Protein AF-A0A2Z6MK79-F1 (afdb_monomer_lite)

Foldseek 3Di:
DDQADPVRHGPDPVVVVLVVQLVVLLVVCVVVDPPPPDDPVVSSVVSSCVSCCVVPVDDDPPPPPDDQDPDPVSVVVVVVVVVVVVVVVVVVVVVVVVVVVVVVVVVVVVVVVVVVVVVVVVVVVVVVVVVVVVVVVVVVVVVVVVVVPDDDDDDDDDDDDDDDDDDDDDDDDDDDDDDDDDDDDDDDDDDDD

Organism: Trifolium subterraneum (NCBI:txid3900)

Radius of gyration: 46.0 Å; chains: 1; bounding box: 83×64×119 Å

Secondary structure (DSSP, 8-state):
--SB-TTS-BSSHHHHHHHHHHHHHHHHHHHH---TT--HHHHHHHHHHHHHHHHH------SS-----SSHHHHHHHHHHHHHHHHHHHHHHHHHHHHHHHHHHHHHHHHHHHHHHHHHHHHHHHHHHHHHHHHHHHHHHHHHHHHTT--------------------------------------------

Structure (mmCIF, N/CA/C/O backbone):
data_AF-A0A2Z6MK79-F1
#
_entry.id   AF-A0A2Z6MK79-F1
#
loop_
_atom_site.group_PDB
_atom_site.id
_atom_site.type_symbol
_atom_site.label_atom_id
_atom_site.label_alt_id
_atom_site.label_comp_id
_atom_site.label_asym_id
_atom_site.label_entity_id
_atom_site.label_seq_id
_atom_site.pdbx_PDB_ins_code
_atom_site.Cartn_x
_atom_site.Cartn_y
_atom_site.Cartn_z
_atom_site.occupancy
_atom_site.B_iso_or_equiv
_atom_site.auth_seq_id
_atom_site.auth_comp_id
_atom_site.auth_asym_id
_atom_site.auth_atom_id
_atom_site.pdbx_PDB_model_num
ATOM 1 N N . MET A 1 1 ? -2.866 -19.398 30.855 1.00 44.12 1 MET A N 1
ATOM 2 C CA . MET A 1 1 ? -3.076 -19.827 32.251 1.00 44.12 1 MET A CA 1
ATOM 3 C C . MET A 1 1 ? -3.945 -21.074 32.208 1.00 44.12 1 MET A C 1
ATOM 5 O O . MET A 1 1 ? -5.160 -20.972 32.135 1.00 44.12 1 MET A O 1
ATOM 9 N N . THR A 1 2 ? -3.313 -22.237 32.071 1.00 52.25 2 THR A N 1
ATOM 10 C CA . THR A 1 2 ? -3.979 -23.545 32.104 1.00 52.25 2 THR A CA 1
ATOM 11 C C . THR A 1 2 ? -4.133 -23.946 33.566 1.00 52.25 2 THR A C 1
ATOM 13 O O . THR A 1 2 ? -3.195 -23.825 34.347 1.00 52.25 2 THR A O 1
ATOM 16 N N . HIS A 1 3 ? -5.348 -24.308 33.955 1.00 69.25 3 HIS A N 1
ATOM 17 C CA . HIS A 1 3 ? -5.738 -24.504 35.349 1.00 69.25 3 HIS A CA 1
ATOM 18 C C . HIS A 1 3 ? -5.425 -25.919 35.871 1.00 69.25 3 HIS A C 1
ATOM 20 O O . HIS A 1 3 ? -5.414 -26.135 37.081 1.00 69.25 3 HIS A O 1
ATOM 26 N N . THR A 1 4 ? -5.082 -26.843 34.970 1.00 79.12 4 THR A N 1
ATOM 27 C CA . THR A 1 4 ? -4.675 -28.223 35.257 1.00 79.12 4 THR A CA 1
ATOM 28 C C . THR A 1 4 ? -3.337 -28.572 34.589 1.00 79.12 4 THR A C 1
ATOM 30 O O . THR A 1 4 ? -2.967 -27.978 33.570 1.00 79.12 4 THR A O 1
ATOM 33 N N . ASN A 1 5 ? -2.574 -29.490 35.193 1.00 79.88 5 ASN A N 1
ATOM 34 C CA . ASN A 1 5 ? -1.342 -30.045 34.619 1.00 79.88 5 ASN A CA 1
ATOM 35 C C . ASN A 1 5 ? -1.655 -31.128 33.566 1.00 79.88 5 ASN A C 1
ATOM 37 O O . ASN A 1 5 ? -2.810 -31.460 33.308 1.00 79.88 5 ASN A O 1
ATOM 41 N N . SER A 1 6 ? -0.612 -31.713 32.970 1.00 84.56 6 SER A N 1
ATOM 42 C CA . SER A 1 6 ? -0.726 -32.829 32.018 1.00 84.56 6 SER A CA 1
ATOM 43 C C . SER A 1 6 ? -1.408 -34.079 32.589 1.00 84.56 6 SER A C 1
ATOM 45 O O . SER A 1 6 ? -1.827 -34.936 31.818 1.00 84.56 6 SER A O 1
ATOM 47 N N . ASN A 1 7 ? -1.527 -34.178 33.915 1.00 82.56 7 ASN A N 1
ATOM 48 C CA . ASN A 1 7 ? -2.175 -35.283 34.619 1.00 82.56 7 ASN A CA 1
ATOM 49 C C . ASN A 1 7 ? -3.643 -34.966 34.966 1.00 82.56 7 ASN A C 1
ATOM 51 O O . ASN A 1 7 ? -4.311 -35.784 35.587 1.00 82.56 7 ASN A O 1
ATOM 55 N N . GLY A 1 8 ? -4.152 -33.786 34.585 1.00 79.06 8 GLY A N 1
ATOM 56 C CA . GLY A 1 8 ? -5.515 -33.342 34.890 1.00 79.06 8 GLY A CA 1
ATOM 57 C C . GLY A 1 8 ? -5.699 -32.767 36.298 1.00 79.06 8 GLY A C 1
ATOM 58 O O . GLY A 1 8 ? -6.812 -32.399 36.661 1.00 79.06 8 GLY A O 1
ATOM 59 N N . GLU A 1 9 ? -4.632 -32.636 37.087 1.00 79.69 9 GLU A N 1
ATOM 60 C CA . GLU A 1 9 ? -4.700 -32.114 38.452 1.00 79.69 9 GLU A CA 1
ATOM 61 C C . GLU A 1 9 ? -4.573 -30.593 38.473 1.00 79.69 9 GLU A C 1
ATOM 63 O O . GLU A 1 9 ? -3.791 -30.001 37.723 1.00 79.69 9 GLU A O 1
ATOM 68 N N . TRP A 1 10 ? -5.297 -29.950 39.385 1.00 80.94 10 TRP A N 1
ATOM 69 C CA . TRP A 1 10 ? -5.208 -28.509 39.585 1.00 80.94 10 TRP A CA 1
ATOM 70 C C . TRP A 1 10 ? -3.837 -28.127 40.139 1.00 80.94 10 TRP A C 1
ATOM 72 O O . TRP A 1 10 ? -3.404 -28.634 41.169 1.00 80.94 10 TRP A O 1
ATOM 82 N N . VAL A 1 11 ? -3.143 -27.220 39.451 1.00 77.75 11 VAL A N 1
ATOM 83 C CA . VAL A 1 11 ? -1.733 -26.907 39.751 1.00 77.75 11 VAL A CA 1
ATOM 84 C C . VAL A 1 11 ? -1.581 -26.042 41.007 1.00 77.75 11 VAL A C 1
ATOM 86 O O . VAL A 1 11 ? -0.574 -26.133 41.701 1.00 77.75 11 VAL A O 1
ATOM 89 N N . ASN A 1 12 ? -2.578 -25.209 41.312 1.00 85.25 12 ASN A N 1
ATOM 90 C CA . ASN A 1 12 ? -2.536 -24.244 42.409 1.00 85.25 12 ASN A CA 1
ATOM 91 C C . ASN A 1 12 ? -3.408 -24.694 43.588 1.00 85.25 12 ASN A C 1
ATOM 93 O O . ASN A 1 12 ? -4.577 -25.031 43.395 1.00 85.25 12 ASN A O 1
ATOM 97 N N . ASP A 1 13 ? -2.878 -24.611 44.809 1.00 84.94 13 ASP A N 1
ATOM 98 C CA . ASP A 1 13 ? -3.587 -25.013 46.028 1.00 84.94 13 ASP A CA 1
ATOM 99 C C . ASP A 1 13 ? -4.846 -24.177 46.274 1.00 84.94 13 ASP A C 1
ATOM 101 O O . ASP A 1 13 ? -5.873 -24.719 46.672 1.00 84.94 13 ASP A O 1
ATOM 105 N N . ALA A 1 14 ? -4.829 -22.885 45.926 1.00 82.12 14 ALA A N 1
ATOM 106 C CA . ALA A 1 14 ? -6.029 -22.053 46.020 1.00 82.12 14 ALA A CA 1
ATOM 107 C C . ALA A 1 14 ? -7.146 -22.533 45.075 1.00 82.12 14 ALA A C 1
ATOM 109 O O . ALA A 1 14 ? -8.327 -22.425 45.395 1.00 82.12 14 ALA A O 1
ATOM 110 N N . SER A 1 15 ? -6.788 -23.078 43.909 1.00 80.81 15 SER A N 1
ATOM 111 C CA . SER A 1 15 ? -7.762 -23.631 42.964 1.00 80.81 15 SER A CA 1
ATOM 112 C C . SER A 1 15 ? -8.284 -24.994 43.416 1.00 80.81 15 SER A C 1
ATOM 114 O O . SER A 1 15 ? -9.479 -25.242 43.282 1.00 80.81 15 SER A O 1
ATOM 116 N N . LYS A 1 16 ? -7.425 -25.835 44.011 1.00 84.94 16 LYS A N 1
ATOM 117 C CA . LYS A 1 16 ? -7.848 -27.088 44.661 1.00 84.94 16 LYS A CA 1
ATOM 118 C C . LYS A 1 16 ? -8.846 -26.815 45.785 1.00 84.94 16 LYS A C 1
ATOM 120 O O . LYS A 1 16 ? -9.890 -27.446 45.830 1.00 84.94 16 LYS A O 1
ATOM 125 N N . GLU A 1 17 ? -8.566 -25.828 46.635 1.00 86.12 17 GLU A N 1
ATOM 126 C CA . GLU A 1 17 ? -9.449 -25.440 47.742 1.00 86.12 17 GLU A CA 1
ATOM 127 C C . GLU A 1 17 ? -10.838 -25.000 47.247 1.00 86.12 17 GLU A C 1
ATOM 129 O O . GLU A 1 17 ? -11.855 -25.375 47.826 1.00 86.12 17 GLU A O 1
ATOM 134 N N . VAL A 1 18 ? -10.897 -24.213 46.164 1.00 83.81 18 VAL A N 1
ATOM 135 C CA . VAL A 1 18 ? -12.174 -23.810 45.554 1.00 83.81 18 VAL A CA 1
ATOM 136 C C . VAL A 1 18 ? -12.914 -25.020 44.991 1.00 83.81 18 VAL A C 1
ATOM 138 O O . VAL A 1 18 ? -14.113 -25.129 45.219 1.00 83.81 18 VAL A O 1
ATOM 141 N N . LEU A 1 19 ? -12.222 -25.933 44.303 1.00 84.81 19 LEU A N 1
ATOM 142 C CA . LEU A 1 19 ? -12.837 -27.154 43.778 1.00 84.81 19 LEU A CA 1
ATOM 143 C C . LEU A 1 19 ? -13.454 -27.996 44.900 1.00 84.81 19 LEU A C 1
ATOM 145 O O . LEU A 1 19 ? -14.632 -28.328 44.818 1.00 84.81 19 LEU A O 1
ATOM 149 N N . THR A 1 20 ? -12.695 -28.275 45.964 1.00 87.12 20 THR A N 1
ATOM 150 C CA . THR A 1 20 ? -13.175 -29.062 47.109 1.00 87.12 20 THR A CA 1
ATOM 151 C C . THR A 1 20 ? -14.410 -28.427 47.740 1.00 87.12 20 THR A C 1
ATOM 153 O O . THR A 1 20 ? -15.402 -29.109 47.966 1.00 87.12 20 THR A O 1
ATOM 156 N N . LYS A 1 21 ? -14.406 -27.105 47.941 1.00 86.88 21 LYS A N 1
ATOM 157 C CA . LYS A 1 21 ? -15.568 -26.388 48.486 1.00 86.88 21 LYS A CA 1
ATOM 158 C C . LYS A 1 21 ? -16.789 -26.437 47.566 1.00 86.88 21 LYS A C 1
ATOM 160 O O . LYS A 1 21 ? -17.911 -26.501 48.056 1.00 86.88 21 LYS A O 1
ATOM 165 N N . VAL A 1 22 ? -16.595 -26.405 46.246 1.00 84.56 22 VAL A N 1
ATOM 166 C CA . VAL A 1 22 ? -17.694 -26.545 45.273 1.00 84.56 22 VAL A CA 1
ATOM 167 C C . VAL A 1 22 ? -18.262 -27.964 45.291 1.00 84.56 22 VAL A C 1
ATOM 169 O O . VAL A 1 22 ? -19.477 -28.126 45.256 1.00 84.56 22 VAL A O 1
ATOM 172 N N . GLU A 1 23 ? -17.416 -28.988 45.400 1.00 85.50 23 GLU A N 1
ATOM 173 C CA . GLU A 1 23 ? -17.858 -30.381 45.546 1.00 85.50 23 GLU A CA 1
ATOM 174 C C . GLU A 1 23 ? -18.611 -30.613 46.867 1.00 85.50 23 GLU A C 1
ATOM 176 O O . GLU A 1 23 ? -19.650 -31.274 46.874 1.00 85.50 23 GLU A O 1
ATOM 181 N N . GLU A 1 24 ? -18.141 -30.024 47.970 1.00 86.25 24 GLU A N 1
ATOM 182 C CA . GLU A 1 24 ? -18.830 -30.044 49.266 1.00 86.25 24 GLU A CA 1
ATOM 183 C C . GLU A 1 24 ? -20.194 -29.346 49.199 1.00 86.25 24 GLU A C 1
ATOM 185 O O . GLU A 1 24 ? -21.189 -29.908 49.659 1.00 86.25 24 GLU A O 1
ATOM 190 N N . ALA A 1 25 ? -20.264 -28.155 48.594 1.00 83.81 25 ALA A N 1
ATOM 191 C CA . ALA A 1 25 ? -21.517 -27.425 48.399 1.00 83.81 25 ALA A CA 1
ATOM 192 C C . ALA A 1 25 ? -22.512 -28.240 47.557 1.00 83.81 25 ALA A C 1
ATOM 194 O O . ALA A 1 25 ? -23.674 -2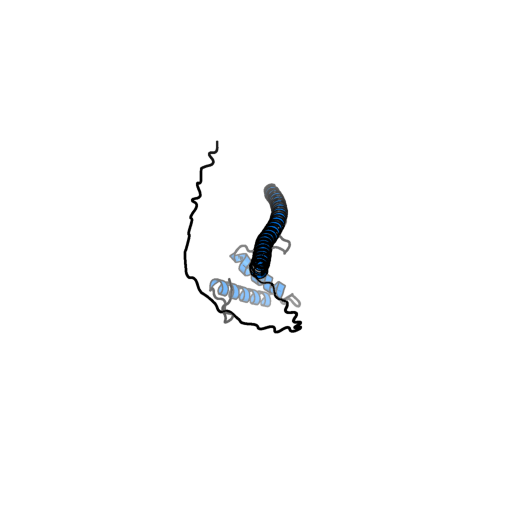8.370 47.938 1.00 83.81 25 ALA A O 1
ATOM 195 N N . ARG A 1 26 ? -22.031 -28.886 46.487 1.00 82.12 26 ARG A N 1
ATOM 196 C CA . ARG A 1 26 ? -22.832 -29.771 45.633 1.00 82.12 26 ARG A CA 1
ATOM 197 C C . ARG A 1 26 ? -23.426 -30.948 46.402 1.00 82.12 26 ARG A C 1
ATOM 199 O O . ARG A 1 26 ? -24.586 -31.301 46.203 1.00 82.12 26 ARG A O 1
ATOM 206 N N . LEU A 1 27 ? -22.639 -31.573 47.278 1.00 82.88 27 LEU A N 1
ATOM 207 C CA . LEU A 1 27 ? -23.105 -32.678 48.121 1.00 82.88 27 LEU A CA 1
ATOM 208 C C . LEU A 1 27 ? -24.136 -32.212 49.157 1.00 82.88 27 LEU A C 1
ATOM 210 O O . LEU A 1 27 ? -25.105 -32.924 49.410 1.00 82.88 27 LEU A O 1
ATOM 214 N N . GLN A 1 28 ? -23.956 -31.020 49.732 1.00 79.31 28 GLN A N 1
ATOM 215 C CA . GLN A 1 28 ? -24.915 -30.432 50.670 1.00 79.31 28 GLN A CA 1
ATOM 216 C C . GLN A 1 28 ? -26.243 -30.090 49.984 1.00 79.31 28 GLN A C 1
ATOM 218 O O . GLN A 1 28 ? -27.300 -30.432 50.510 1.00 79.31 28 GLN A O 1
ATOM 223 N N . LEU A 1 29 ? -26.205 -29.488 48.793 1.00 73.56 29 LEU A N 1
ATOM 224 C CA . LEU A 1 29 ? -27.403 -29.194 48.003 1.00 73.56 29 LEU A CA 1
ATOM 225 C C . LEU A 1 29 ? -28.140 -30.471 47.584 1.00 73.56 29 LEU A C 1
ATOM 227 O O . LEU A 1 29 ? -29.352 -30.558 47.765 1.00 73.56 29 LEU A O 1
ATOM 231 N N . ALA A 1 30 ? -27.414 -31.506 47.154 1.00 70.06 30 ALA A N 1
ATOM 232 C CA . ALA A 1 30 ? -28.002 -32.811 46.842 1.00 70.06 30 ALA A CA 1
ATOM 233 C C . ALA A 1 30 ? -28.648 -33.509 48.059 1.00 70.06 30 ALA A C 1
ATOM 235 O O . ALA A 1 30 ? -29.547 -34.331 47.888 1.00 70.06 30 ALA A O 1
ATOM 236 N N . ALA A 1 31 ? -28.198 -33.207 49.282 1.00 68.00 31 ALA A N 1
ATOM 237 C CA . ALA A 1 31 ? -28.756 -33.766 50.515 1.00 68.00 31 ALA A CA 1
ATOM 238 C C . ALA A 1 31 ? -29.993 -33.005 51.028 1.00 68.00 31 ALA A C 1
ATOM 240 O O . ALA A 1 31 ? -30.833 -33.595 51.707 1.00 68.00 31 AL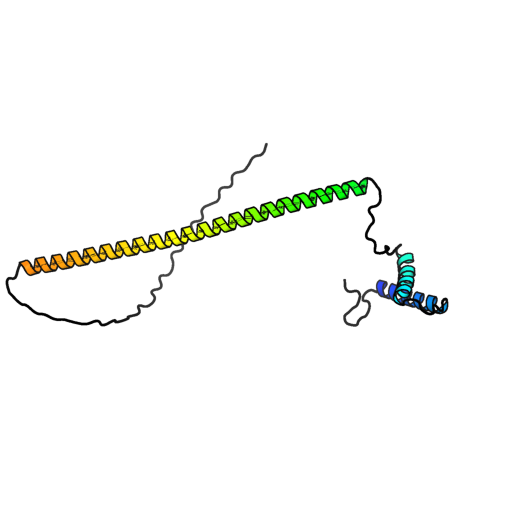A A O 1
ATOM 241 N N . VAL A 1 32 ? -30.098 -31.707 50.730 1.00 64.25 32 VAL A N 1
ATOM 242 C CA . VAL A 1 32 ? -31.198 -30.833 51.178 1.00 64.25 32 VAL A CA 1
ATOM 243 C C . VAL A 1 32 ? -32.359 -30.823 50.181 1.00 64.25 32 VAL A C 1
ATOM 245 O O . VAL A 1 32 ? -33.509 -30.632 50.576 1.00 64.25 32 VAL A O 1
ATOM 248 N N . GLU A 1 33 ? -32.084 -31.063 48.901 1.00 57.31 33 GLU A N 1
ATOM 249 C CA . GLU A 1 33 ? -33.037 -30.835 47.823 1.00 57.31 33 GLU A CA 1
ATOM 250 C C . GLU A 1 33 ? -33.070 -32.057 46.883 1.00 57.31 33 GLU A C 1
ATOM 252 O O . GLU A 1 33 ? -32.175 -32.270 46.066 1.00 57.31 33 GLU A O 1
ATOM 257 N N . TYR A 1 34 ? -34.121 -32.886 46.978 1.00 53.12 34 TYR A N 1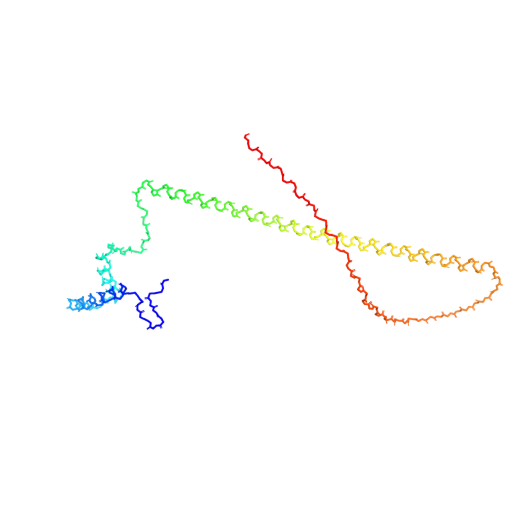
ATOM 258 C CA . TYR A 1 34 ? -34.451 -33.842 45.913 1.00 53.12 34 TYR A CA 1
ATOM 259 C C . TYR A 1 34 ? -35.036 -33.043 44.745 1.00 53.12 34 TYR A C 1
ATOM 261 O O . TYR A 1 34 ? -36.253 -32.940 44.585 1.00 53.12 34 TYR A O 1
ATOM 269 N N . VAL A 1 35 ? -34.168 -32.397 43.965 1.00 53.91 35 VAL A N 1
ATOM 270 C CA . VAL A 1 35 ? -34.570 -31.721 42.730 1.00 53.91 35 VAL A CA 1
ATOM 271 C C . VAL A 1 35 ? -34.698 -32.785 41.647 1.00 53.91 35 VAL A C 1
ATOM 273 O O . VAL A 1 35 ? -33.781 -33.037 40.867 1.00 53.91 35 VAL A O 1
ATOM 276 N N . ASP A 1 36 ? -35.856 -33.438 41.633 1.00 45.72 36 ASP A N 1
ATOM 277 C CA . ASP A 1 36 ? -36.301 -34.254 40.510 1.00 45.72 36 ASP A CA 1
ATOM 278 C C . ASP A 1 36 ? -36.403 -33.354 39.264 1.00 45.72 36 ASP A C 1
ATOM 280 O O . ASP A 1 36 ? -37.275 -32.488 39.171 1.00 45.72 36 ASP A O 1
ATOM 284 N N . GLY A 1 37 ? -35.454 -33.497 38.334 1.00 53.56 37 GLY A N 1
ATOM 285 C CA . GLY A 1 37 ? -35.493 -32.847 37.017 1.00 53.56 37 GLY A CA 1
ATOM 286 C C . GLY A 1 37 ? -34.754 -31.510 36.857 1.00 53.56 37 GLY A C 1
ATOM 287 O O . GLY A 1 37 ? -34.968 -30.829 35.854 1.00 53.56 37 GLY A O 1
ATOM 288 N N . GLY A 1 38 ? -33.883 -31.116 37.790 1.00 57.81 38 GLY A N 1
ATOM 289 C CA . GLY A 1 38 ? -33.049 -29.915 37.644 1.00 57.81 38 GLY A CA 1
ATOM 290 C C . GLY A 1 38 ? -31.903 -30.110 36.645 1.00 57.81 38 GLY A C 1
ATOM 291 O O . GLY A 1 38 ? -31.184 -31.105 36.713 1.00 57.81 38 GLY A O 1
ATOM 292 N N . ASP A 1 39 ? -31.710 -29.154 35.732 1.00 71.25 39 ASP A N 1
ATOM 293 C CA . ASP A 1 39 ? -30.565 -29.129 34.813 1.00 71.25 39 ASP A CA 1
ATOM 294 C C . ASP A 1 39 ? -29.246 -29.148 35.610 1.00 71.25 39 ASP A C 1
ATOM 296 O O . ASP A 1 39 ? -28.981 -28.255 36.422 1.00 71.25 39 ASP A O 1
ATOM 300 N N . ILE A 1 40 ? -28.426 -30.178 35.383 1.00 66.81 40 ILE A N 1
ATOM 301 C CA . ILE A 1 40 ? -27.151 -30.416 36.078 1.00 66.81 40 ILE A CA 1
ATOM 302 C C . ILE A 1 40 ? -26.241 -29.182 35.975 1.00 66.81 40 ILE A C 1
ATOM 304 O O . ILE A 1 40 ? -25.541 -28.847 36.936 1.00 66.81 40 ILE A O 1
ATOM 308 N N . ASP A 1 41 ? -26.305 -28.461 34.854 1.00 67.94 41 ASP A N 1
ATOM 309 C CA . ASP A 1 41 ? -25.519 -27.250 34.628 1.00 67.94 41 ASP A CA 1
ATOM 310 C C . ASP A 1 41 ? -26.019 -26.061 35.462 1.00 67.94 41 ASP A C 1
ATOM 312 O O . ASP A 1 41 ? -25.222 -25.216 35.889 1.00 67.94 41 ASP A O 1
ATOM 316 N N . MET A 1 42 ? -27.325 -25.981 35.742 1.00 70.06 42 MET A N 1
ATOM 317 C CA . MET A 1 42 ? -27.864 -24.969 36.654 1.00 70.06 42 MET A CA 1
ATOM 318 C C . MET A 1 42 ? -27.419 -25.228 38.088 1.00 70.06 42 MET A C 1
ATOM 320 O O . MET A 1 42 ? -27.012 -24.278 38.759 1.00 70.06 42 MET A O 1
ATOM 324 N N . LEU A 1 43 ? -27.450 -26.485 38.533 1.00 71.75 43 LEU A N 1
ATOM 325 C CA . LEU A 1 43 ? -27.078 -26.858 39.897 1.00 71.75 43 LEU A CA 1
ATOM 326 C C . LEU A 1 43 ? -25.579 -26.636 40.144 1.00 71.75 43 LEU A C 1
ATOM 328 O O . LEU A 1 43 ? -25.210 -25.907 41.060 1.00 71.75 43 LEU A O 1
ATOM 332 N N . ALA A 1 44 ? -24.723 -27.103 39.227 1.00 71.94 44 ALA A N 1
ATOM 333 C CA . ALA A 1 44 ? -23.280 -26.857 39.289 1.00 71.94 44 ALA A CA 1
ATOM 334 C C . ALA A 1 44 ? -22.939 -25.354 39.306 1.00 71.94 44 ALA A C 1
ATOM 336 O O . ALA A 1 44 ? -21.987 -24.908 39.950 1.00 71.94 44 ALA A O 1
ATOM 337 N N . ASN A 1 45 ? -23.733 -24.540 38.608 1.00 75.25 45 ASN A N 1
ATOM 338 C CA . ASN A 1 45 ? -23.579 -23.091 38.603 1.00 75.25 45 ASN A CA 1
ATOM 339 C C . ASN A 1 45 ? -24.068 -22.426 39.901 1.00 75.25 45 ASN A C 1
ATOM 341 O O . ASN A 1 45 ? -23.552 -21.362 40.240 1.00 75.25 45 ASN A O 1
ATOM 345 N N . ILE A 1 46 ? -25.038 -23.002 40.617 1.00 78.31 46 ILE A N 1
ATOM 346 C CA . ILE A 1 46 ? -25.466 -22.531 41.944 1.00 78.31 46 ILE A CA 1
ATOM 347 C C . ILE A 1 46 ? -24.354 -22.794 42.963 1.00 78.31 46 ILE A C 1
ATOM 349 O O . ILE A 1 46 ? -23.918 -21.847 43.622 1.00 78.31 46 ILE A O 1
ATOM 353 N N . ASP A 1 47 ? -23.825 -24.018 43.004 1.00 81.50 47 ASP A N 1
ATOM 354 C CA . ASP A 1 47 ? -22.744 -24.421 43.916 1.00 81.50 47 ASP A CA 1
ATOM 355 C C . ASP A 1 47 ? -21.509 -23.532 43.731 1.00 81.50 47 ASP A C 1
ATOM 357 O O . ASP A 1 47 ? -20.989 -22.921 44.668 1.00 81.50 47 ASP A O 1
ATOM 361 N N . PHE A 1 48 ? -21.083 -23.378 42.474 1.00 81.75 48 PHE A N 1
ATOM 362 C CA . PHE A 1 48 ? -19.946 -22.537 42.121 1.00 81.75 48 PHE A CA 1
ATOM 363 C C . PHE A 1 48 ? -20.164 -21.070 42.510 1.00 81.75 48 PHE A C 1
ATOM 365 O O . PHE A 1 48 ? -19.249 -20.411 43.011 1.00 81.75 48 PHE A O 1
ATOM 372 N N . LYS A 1 49 ? -21.374 -20.535 42.300 1.00 78.56 49 LYS A N 1
ATOM 373 C CA . LYS A 1 49 ? -21.705 -19.155 42.677 1.00 78.56 49 LYS A CA 1
ATOM 374 C C . LYS A 1 49 ? -21.731 -18.947 44.182 1.00 78.56 49 LYS A C 1
ATOM 376 O O . LYS A 1 49 ? -21.300 -17.881 44.599 1.00 78.56 49 LYS A O 1
ATOM 381 N N . SER A 1 50 ? -22.216 -19.900 44.973 1.00 80.94 50 SER A N 1
ATOM 382 C CA . SER A 1 50 ? -22.172 -19.785 46.436 1.00 80.94 50 SER A CA 1
ATOM 383 C C . SER A 1 50 ? -20.719 -19.678 46.900 1.00 80.94 50 SER A C 1
ATOM 385 O O . SER A 1 50 ? -20.334 -18.670 47.491 1.00 80.94 50 SER A O 1
ATOM 387 N N . VAL A 1 51 ? -19.864 -20.615 46.482 1.00 84.12 51 VAL A N 1
ATOM 388 C CA . VAL A 1 51 ? -18.463 -20.662 46.927 1.00 84.12 51 VAL A CA 1
ATOM 389 C C . VAL A 1 51 ? -17.649 -19.455 46.452 1.00 84.12 51 VAL A C 1
ATOM 391 O O . VAL A 1 51 ? -16.898 -18.851 47.222 1.00 84.12 51 VAL A O 1
ATOM 394 N N . VAL A 1 52 ? -17.762 -19.081 45.174 1.00 80.38 52 VAL A N 1
ATOM 395 C CA . VAL A 1 52 ? -16.952 -17.992 44.604 1.00 80.38 52 VAL A CA 1
ATOM 396 C C . VAL A 1 52 ? -17.572 -16.625 44.887 1.00 80.38 52 VAL A C 1
ATOM 398 O O . VAL A 1 52 ? -16.845 -15.656 45.118 1.00 80.38 52 VAL A O 1
ATOM 401 N N . GLY A 1 53 ? -18.901 -16.534 44.909 1.00 76.94 53 GLY A N 1
ATOM 402 C CA . GLY A 1 53 ? -19.643 -15.316 45.220 1.00 76.94 53 GLY A CA 1
ATOM 403 C C . GLY A 1 53 ? -19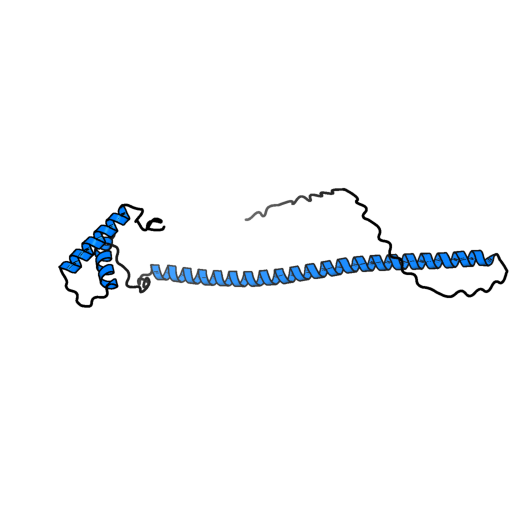.407 -14.841 46.647 1.00 76.94 53 GLY A C 1
ATOM 404 O O . GLY A 1 53 ? -19.066 -13.674 46.829 1.00 76.94 53 GLY A O 1
ATOM 405 N N . GLU A 1 54 ? -19.469 -15.736 47.637 1.00 73.00 54 GLU A N 1
ATOM 406 C CA . GLU A 1 54 ? -19.161 -15.403 49.036 1.00 73.00 54 GLU A CA 1
ATOM 407 C C . GLU A 1 54 ? -17.709 -14.946 49.211 1.00 73.00 54 GLU A C 1
ATOM 409 O O . GLU A 1 54 ? -17.433 -13.971 49.908 1.00 73.00 54 GLU A O 1
ATOM 414 N N . ARG A 1 55 ? -16.768 -15.617 48.535 1.00 72.06 55 ARG A N 1
ATOM 415 C CA . ARG A 1 55 ? -15.331 -15.361 48.705 1.00 72.06 55 ARG A CA 1
ATOM 416 C C . ARG A 1 55 ? -14.840 -14.096 47.999 1.00 72.06 55 ARG A C 1
ATOM 418 O O . ARG A 1 55 ? -13.851 -13.511 48.431 1.00 72.06 55 ARG A O 1
ATOM 425 N N . SER A 1 56 ? -15.468 -13.700 46.892 1.00 72.62 56 SER A N 1
ATOM 426 C CA . SER A 1 56 ? -14.935 -12.648 46.007 1.00 72.62 56 SER A CA 1
ATOM 427 C C . SER A 1 56 ? -15.923 -11.541 45.638 1.00 72.62 56 SER A C 1
ATOM 429 O O . SER A 1 56 ? -15.558 -10.624 44.905 1.00 72.62 56 SER A O 1
ATOM 431 N N . GLY A 1 57 ? -17.175 -11.614 46.100 1.00 68.00 57 GLY A N 1
ATOM 432 C CA . GLY A 1 57 ? -18.247 -10.741 45.614 1.00 68.00 57 GLY A CA 1
ATOM 433 C C . GLY A 1 57 ? -18.625 -11.018 44.153 1.00 68.00 57 GLY A C 1
ATOM 434 O O . GLY A 1 57 ? -19.275 -10.192 43.509 1.00 68.00 57 GLY A O 1
ATOM 435 N N . TYR A 1 58 ? -18.200 -12.163 43.604 1.00 68.62 58 TYR A N 1
ATOM 436 C CA . TYR A 1 58 ? -18.500 -12.561 42.236 1.00 68.62 58 TYR A CA 1
ATOM 437 C C . TYR A 1 58 ? -20.009 -12.711 42.040 1.00 68.62 58 TYR A C 1
ATOM 439 O O . TYR A 1 58 ? -20.648 -13.623 42.559 1.00 68.62 58 TYR A O 1
ATOM 447 N N . SER A 1 59 ? -20.569 -11.829 41.218 1.00 64.25 59 SER A N 1
ATOM 448 C CA . SER A 1 59 ? -21.902 -11.982 40.652 1.00 64.25 59 SER A CA 1
ATOM 449 C C . SER A 1 59 ? -21.757 -12.243 39.155 1.00 64.25 59 SER A C 1
ATOM 451 O O . SER A 1 59 ? -21.239 -11.421 38.397 1.00 64.25 59 SER A O 1
ATOM 453 N N . ARG A 1 60 ? -22.183 -13.427 38.701 1.00 65.19 60 ARG A N 1
ATOM 454 C CA . ARG A 1 60 ? -22.208 -13.742 37.266 1.00 65.19 60 ARG A CA 1
ATOM 455 C C . ARG A 1 60 ? -23.251 -12.846 36.598 1.00 65.19 60 ARG A C 1
ATOM 457 O O . ARG A 1 60 ? -24.437 -12.955 36.905 1.00 65.19 60 ARG A O 1
ATOM 464 N N . GLY A 1 61 ? -22.821 -11.987 35.675 1.00 62.47 61 GLY A N 1
ATOM 465 C CA . GLY A 1 61 ? -23.738 -11.217 34.834 1.00 62.47 61 GLY A CA 1
ATOM 466 C C . GLY A 1 61 ? -24.658 -12.142 34.030 1.00 62.47 61 GLY A C 1
ATOM 467 O O . GLY A 1 61 ? -24.250 -13.232 33.631 1.00 62.47 61 GLY A O 1
ATOM 468 N N . LEU A 1 62 ? -25.895 -11.706 33.772 1.00 61.94 62 LEU A N 1
ATOM 469 C CA . LEU A 1 62 ? -26.951 -12.463 33.073 1.00 61.94 62 LEU A CA 1
ATOM 470 C C . LEU A 1 62 ? -26.663 -12.745 31.578 1.00 61.94 62 LEU A C 1
ATOM 472 O O . LEU A 1 62 ? -27.591 -12.915 30.796 1.00 61.94 62 LEU A O 1
ATOM 476 N N . GLY A 1 63 ? -25.406 -12.723 31.129 1.00 56.62 63 GLY A N 1
ATOM 477 C CA . GLY A 1 63 ? -25.026 -12.927 29.723 1.00 56.62 63 GLY A CA 1
ATOM 478 C C . GLY A 1 63 ? -25.442 -11.798 28.768 1.00 56.62 63 GLY A C 1
ATOM 479 O O . GLY A 1 63 ? -24.876 -11.670 27.688 1.00 56.62 63 GLY A O 1
ATOM 480 N N . ALA A 1 64 ? -26.358 -10.918 29.170 1.00 59.97 64 ALA A N 1
ATOM 481 C CA . ALA A 1 64 ? -26.540 -9.623 28.541 1.00 59.97 64 ALA A CA 1
ATOM 482 C C . ALA A 1 64 ? -25.308 -8.780 28.884 1.00 59.97 64 ALA A C 1
ATOM 484 O O . ALA A 1 64 ? -25.113 -8.441 30.052 1.00 59.97 64 ALA A O 1
ATOM 485 N N . GLY A 1 65 ? -24.450 -8.496 27.900 1.00 57.66 65 GLY A N 1
ATOM 486 C CA . GLY A 1 65 ? -23.271 -7.642 28.076 1.00 57.66 65 GLY A CA 1
ATOM 487 C C . GLY A 1 65 ? -23.589 -6.340 28.821 1.00 57.66 65 GLY A C 1
ATOM 488 O O . GLY A 1 65 ? -24.755 -5.959 28.933 1.00 57.66 65 GLY A O 1
ATOM 489 N N . ILE A 1 66 ? -22.550 -5.676 29.344 1.00 58.94 66 ILE A N 1
ATOM 490 C CA . ILE A 1 66 ? -22.649 -4.452 30.160 1.00 58.94 66 ILE A CA 1
ATOM 491 C C . ILE A 1 66 ? -23.689 -3.511 29.543 1.00 58.94 66 ILE A C 1
ATOM 493 O O . ILE A 1 66 ? -23.432 -2.856 28.532 1.00 58.94 66 ILE A O 1
ATOM 497 N N . LYS A 1 67 ? -24.890 -3.461 30.133 1.00 61.28 67 LYS A N 1
ATOM 498 C CA . LYS A 1 67 ? -25.885 -2.474 29.728 1.00 61.28 67 LYS A CA 1
ATOM 499 C C . LYS A 1 67 ? -25.290 -1.122 30.100 1.00 61.28 67 LYS A C 1
ATOM 501 O O . LYS A 1 67 ? -24.892 -0.969 31.258 1.00 61.28 67 LYS A O 1
ATOM 506 N N . PRO A 1 68 ? -25.186 -0.167 29.161 1.00 52.78 68 PRO A N 1
ATOM 507 C CA . PRO A 1 68 ? -24.598 1.127 29.455 1.00 52.78 68 PRO A CA 1
ATOM 508 C C . PRO A 1 68 ? -25.348 1.728 30.640 1.00 52.78 68 PRO A C 1
ATOM 510 O O . PRO A 1 68 ? -26.559 1.958 30.588 1.00 52.78 68 PRO A O 1
ATOM 513 N N . GLN A 1 69 ? -24.628 1.901 31.745 1.00 52.62 69 GLN A N 1
ATOM 514 C CA . GLN A 1 69 ? -25.165 2.498 32.952 1.00 52.62 69 GLN A CA 1
ATOM 515 C C . GLN A 1 69 ? -25.582 3.924 32.574 1.00 52.62 69 GLN A C 1
ATOM 517 O O . GLN A 1 69 ? -24.777 4.680 32.028 1.00 52.62 69 GLN A O 1
ATOM 522 N N . LYS A 1 70 ? -26.856 4.283 32.774 1.00 59.38 70 LYS A N 1
ATOM 523 C CA . LYS A 1 70 ? -27.356 5.626 32.450 1.00 59.38 70 LYS A CA 1
ATOM 524 C C . LYS A 1 70 ? -26.686 6.642 33.380 1.00 59.38 70 LYS A C 1
ATOM 526 O O . LYS A 1 70 ? -27.175 6.916 34.468 1.00 59.38 70 LYS A O 1
ATOM 531 N N . GLY A 1 71 ? -25.554 7.181 32.945 1.00 57.84 71 GLY A N 1
ATOM 532 C CA . GLY A 1 71 ? -24.789 8.217 33.624 1.00 57.84 71 GLY A CA 1
ATOM 533 C C . GLY A 1 71 ? -23.939 8.986 32.614 1.00 57.84 71 GLY A C 1
ATOM 534 O O . GLY A 1 71 ? -23.405 8.400 31.675 1.00 57.84 71 GLY A O 1
ATOM 535 N N . LYS A 1 72 ? -23.808 10.304 32.808 1.00 59.38 72 LYS A N 1
ATOM 536 C CA . LYS A 1 72 ? -23.142 11.248 31.883 1.00 59.38 72 LYS A CA 1
ATOM 537 C C . LYS A 1 72 ? -21.691 10.875 31.510 1.00 59.38 72 LYS A C 1
ATOM 539 O O . LYS A 1 72 ? -21.182 11.349 30.501 1.00 59.38 72 LYS A O 1
ATOM 544 N N . ALA A 1 73 ? -21.023 10.028 32.297 1.00 57.19 73 ALA A N 1
ATOM 545 C CA . ALA A 1 73 ? -19.671 9.542 32.008 1.00 57.19 73 ALA A CA 1
ATOM 546 C C . ALA A 1 73 ? -19.634 8.473 30.894 1.00 57.19 73 ALA A C 1
ATOM 548 O O . ALA A 1 73 ? -18.694 8.435 30.104 1.00 57.19 73 ALA A O 1
ATOM 549 N N . VAL A 1 74 ? -20.677 7.642 30.776 1.00 58.12 74 VAL A N 1
ATOM 550 C CA . VAL A 1 74 ? -20.763 6.567 29.768 1.00 58.12 74 VAL A CA 1
ATOM 551 C C . VAL A 1 74 ? -21.003 7.135 28.365 1.00 58.12 74 VAL A C 1
ATOM 553 O O . VAL A 1 74 ? -20.513 6.587 27.380 1.00 58.12 74 VAL A O 1
ATOM 556 N N . THR A 1 75 ? -21.695 8.274 28.265 1.00 64.75 75 THR A N 1
ATOM 557 C CA . THR A 1 75 ? -21.912 8.973 26.989 1.00 64.75 75 THR A CA 1
ATOM 558 C C . THR A 1 75 ? -20.622 9.558 26.412 1.00 64.75 75 THR A C 1
ATOM 560 O O . THR A 1 75 ? -20.427 9.474 25.205 1.00 64.75 75 THR A O 1
ATOM 563 N N . GLY A 1 76 ? -19.714 10.070 27.254 1.00 75.94 76 GLY A N 1
ATOM 564 C CA . GLY A 1 76 ? -18.436 10.635 26.797 1.00 75.94 76 GLY A CA 1
ATOM 565 C C . GLY A 1 76 ? -17.508 9.584 26.183 1.00 75.94 76 GLY A C 1
ATOM 566 O O . GLY A 1 76 ? -17.023 9.765 25.070 1.00 75.94 76 GLY A O 1
ATOM 567 N N . ILE A 1 77 ? -17.345 8.441 26.858 1.00 84.50 77 ILE A N 1
ATOM 568 C CA . ILE A 1 77 ? -16.507 7.332 26.367 1.00 84.50 77 ILE A CA 1
ATOM 569 C C . ILE A 1 77 ? -17.068 6.760 25.058 1.00 84.50 77 ILE A C 1
ATOM 571 O O . ILE A 1 77 ? -16.314 6.441 24.141 1.00 84.50 77 ILE A O 1
ATOM 575 N N . HIS A 1 78 ? -18.394 6.642 24.943 1.00 82.88 78 HIS A N 1
ATOM 576 C CA . HIS A 1 78 ? -19.026 6.131 23.727 1.00 82.88 78 HIS A CA 1
ATOM 577 C C . HIS A 1 78 ? -18.814 7.060 22.521 1.00 82.88 78 HIS A C 1
ATOM 579 O O . HIS A 1 78 ? -18.539 6.598 21.414 1.00 82.88 78 HIS A O 1
ATOM 585 N N . GLU A 1 79 ? -18.910 8.371 22.735 1.00 87.56 79 GLU A N 1
ATOM 586 C CA . GLU A 1 79 ? -18.705 9.369 21.687 1.00 87.56 79 GLU A CA 1
ATOM 587 C C . GLU A 1 79 ? -17.232 9.464 21.259 1.00 87.56 79 GLU A C 1
ATOM 589 O O . GLU A 1 79 ? -16.931 9.586 20.070 1.00 87.56 79 GLU A O 1
ATOM 594 N N . GLU A 1 80 ? -16.307 9.339 22.210 1.00 90.25 80 GLU A N 1
ATOM 595 C CA . GLU A 1 80 ? -14.870 9.286 21.939 1.00 90.25 80 GLU A CA 1
ATOM 596 C C . GLU A 1 80 ? -14.484 8.022 21.157 1.00 90.25 80 GLU A C 1
ATOM 598 O O . GLU A 1 80 ? -13.768 8.111 20.158 1.00 90.25 80 GLU A O 1
ATOM 603 N N . LEU A 1 81 ? -15.052 6.866 21.519 1.00 89.44 81 LEU A N 1
ATOM 604 C CA . LEU A 1 81 ? -14.863 5.618 20.780 1.00 89.44 81 LEU A CA 1
ATOM 605 C C . LEU A 1 81 ? -15.391 5.718 19.343 1.00 89.44 81 LEU A C 1
ATOM 607 O O . LEU A 1 81 ? -14.731 5.261 18.411 1.00 89.44 81 LEU A O 1
ATOM 611 N N . LYS A 1 82 ? -16.554 6.349 19.138 1.00 92.50 82 LYS A N 1
ATOM 612 C CA . LYS A 1 82 ? -17.115 6.561 17.797 1.00 92.50 82 LYS A CA 1
ATOM 613 C C . LYS A 1 82 ? -16.178 7.403 16.924 1.00 92.50 82 LYS A C 1
ATOM 615 O O . LYS A 1 82 ? -15.876 7.007 15.800 1.00 92.50 82 LYS A O 1
ATOM 620 N N . LYS A 1 83 ? -15.669 8.517 17.461 1.00 94.00 83 LYS A N 1
ATOM 621 C CA . LYS A 1 83 ? -14.705 9.384 16.761 1.00 94.00 83 LYS A CA 1
ATOM 622 C C . LYS A 1 83 ? -13.409 8.647 16.430 1.00 94.00 83 LYS A C 1
ATOM 624 O O . LYS A 1 83 ? -12.847 8.848 15.357 1.00 94.00 83 LYS A O 1
ATOM 629 N N . GLU A 1 84 ? -12.924 7.800 17.332 1.00 94.44 84 GLU A N 1
ATOM 630 C CA . GLU A 1 84 ? -11.718 7.004 17.097 1.00 94.44 84 GLU A CA 1
ATOM 631 C C . GLU A 1 84 ? -11.921 5.970 15.978 1.00 94.44 84 GLU A C 1
ATOM 633 O O . GLU A 1 84 ? -11.061 5.816 15.111 1.00 94.44 84 GLU A O 1
ATOM 638 N N . CYS A 1 85 ? -13.084 5.315 15.928 1.00 93.25 85 CYS A N 1
ATOM 639 C CA . CYS A 1 85 ? -13.440 4.407 14.835 1.00 93.25 85 CYS A CA 1
ATOM 640 C C . CYS A 1 85 ? -13.497 5.121 13.475 1.00 93.25 85 CYS A C 1
ATOM 642 O O . CYS A 1 85 ? -12.963 4.608 12.492 1.00 93.25 85 CYS A O 1
ATOM 644 N N . GLU A 1 86 ? -14.089 6.316 13.416 1.00 95.31 86 GLU A N 1
ATOM 645 C CA . GLU A 1 86 ? -14.147 7.130 12.193 1.00 95.31 86 GLU A CA 1
ATOM 646 C C . GLU A 1 86 ? -12.743 7.536 11.713 1.00 95.31 86 GLU A C 1
ATOM 648 O O . GLU A 1 86 ? -12.424 7.386 10.533 1.00 95.31 86 GLU A O 1
ATOM 653 N N . LYS A 1 87 ? -11.860 7.964 12.628 1.00 96.94 87 LYS A N 1
ATOM 654 C CA . LYS A 1 87 ? -10.456 8.278 12.303 1.00 96.94 87 LYS A CA 1
ATOM 655 C C . LYS A 1 87 ? -9.699 7.065 11.775 1.00 96.94 87 LYS A C 1
ATOM 657 O O . LYS A 1 87 ? -8.958 7.184 10.801 1.00 96.94 87 LYS A O 1
ATOM 662 N N . ARG A 1 88 ? -9.870 5.899 12.405 1.00 96.81 88 ARG A N 1
ATOM 663 C CA . ARG A 1 88 ? -9.240 4.654 11.943 1.00 96.81 88 ARG A CA 1
ATOM 664 C C . ARG A 1 88 ? -9.674 4.307 10.526 1.00 96.81 88 ARG A C 1
ATOM 666 O O . ARG A 1 88 ? -8.825 3.958 9.714 1.00 96.81 88 ARG A O 1
ATOM 673 N N . HIS A 1 89 ? -10.961 4.456 10.225 1.00 97.44 89 HIS A N 1
ATOM 674 C CA . HIS A 1 89 ? -11.485 4.200 8.889 1.00 97.44 89 HIS A CA 1
ATOM 675 C C . HIS A 1 89 ? -10.910 5.164 7.837 1.00 97.44 89 HIS A C 1
ATOM 677 O O . HIS A 1 89 ? -10.482 4.725 6.772 1.00 97.44 89 HIS A O 1
ATOM 683 N N . ASP A 1 90 ? -10.820 6.461 8.149 1.00 97.94 90 ASP A N 1
ATOM 684 C CA . ASP A 1 90 ? -10.193 7.458 7.268 1.00 97.94 90 ASP A CA 1
ATOM 685 C C . ASP A 1 90 ? -8.710 7.146 6.995 1.00 97.94 90 ASP A C 1
ATOM 687 O O . ASP A 1 90 ? -8.253 7.189 5.851 1.00 97.94 90 ASP A O 1
ATOM 691 N N . ILE A 1 91 ? -7.956 6.760 8.030 1.00 98.19 91 ILE A N 1
ATOM 692 C CA . ILE A 1 91 ? -6.552 6.350 7.886 1.00 98.19 91 ILE A CA 1
ATOM 693 C C . ILE A 1 91 ? -6.437 5.102 7.006 1.00 98.19 91 ILE A C 1
ATOM 695 O O . ILE A 1 91 ? -5.572 5.051 6.133 1.00 98.19 91 ILE A O 1
ATOM 699 N N . GLU A 1 92 ? -7.308 4.111 7.196 1.00 97.94 92 GLU A N 1
ATOM 700 C CA . GLU A 1 92 ? -7.312 2.890 6.387 1.00 97.94 92 GLU A CA 1
ATOM 701 C C . GLU A 1 92 ? -7.580 3.191 4.904 1.00 97.94 92 GLU A C 1
ATOM 703 O O . GLU A 1 92 ? -6.903 2.654 4.024 1.00 97.94 92 GLU A O 1
ATOM 708 N N . MET A 1 93 ? -8.517 4.096 4.615 1.00 98.06 93 MET A N 1
ATOM 709 C CA . MET A 1 93 ? -8.805 4.538 3.249 1.00 98.06 93 MET A CA 1
ATOM 710 C C . MET A 1 93 ? -7.609 5.258 2.614 1.00 98.06 93 MET A C 1
ATOM 712 O O . MET A 1 93 ? -7.243 4.954 1.478 1.00 98.06 93 MET A O 1
ATOM 716 N N . LYS A 1 94 ? -6.947 6.155 3.355 1.00 98.44 94 LYS A N 1
ATOM 717 C CA . LYS A 1 94 ? -5.725 6.836 2.890 1.00 98.44 94 LYS A CA 1
ATOM 718 C C . LYS A 1 94 ? -4.577 5.861 2.644 1.00 98.44 94 LYS A C 1
ATOM 720 O O . LYS A 1 94 ? -3.855 6.009 1.663 1.00 98.44 94 LYS A O 1
ATOM 725 N N . LEU A 1 95 ? -4.417 4.852 3.500 1.00 98.62 95 LEU A N 1
ATOM 726 C CA . LEU A 1 95 ? -3.398 3.817 3.323 1.00 98.62 95 LEU A CA 1
ATOM 727 C C . LEU A 1 95 ? -3.619 3.021 2.034 1.00 98.62 95 LEU A C 1
ATOM 729 O O . LEU A 1 95 ? -2.664 2.819 1.287 1.00 98.62 95 LEU A O 1
ATOM 733 N N . LYS A 1 96 ? -4.866 2.642 1.728 1.00 98.38 96 LYS A N 1
ATOM 734 C CA . LYS A 1 96 ? -5.203 1.949 0.472 1.00 98.38 96 LYS A CA 1
ATOM 735 C C . LYS A 1 96 ? -4.895 2.795 -0.765 1.00 98.38 96 LYS A C 1
ATOM 737 O O . LYS A 1 96 ? -4.401 2.263 -1.762 1.00 98.38 96 LYS A O 1
ATOM 742 N N . ASP A 1 97 ? -5.152 4.102 -0.713 1.00 98.38 97 ASP A N 1
ATOM 743 C CA . ASP A 1 97 ? -4.809 5.007 -1.816 1.00 98.38 97 ASP A CA 1
ATOM 744 C C . ASP A 1 97 ? -3.288 5.112 -2.011 1.00 98.38 97 ASP A C 1
ATOM 746 O O . ASP A 1 97 ? -2.788 4.901 -3.118 1.00 98.38 97 ASP A O 1
ATOM 750 N N . VAL A 1 98 ? -2.531 5.324 -0.929 1.00 98.56 98 VAL A N 1
ATOM 751 C CA . VAL A 1 98 ? -1.058 5.369 -0.969 1.00 98.56 98 VAL A CA 1
ATOM 752 C C . VAL A 1 98 ? -0.472 4.061 -1.501 1.00 98.56 98 VAL A C 1
ATOM 754 O O . VAL A 1 98 ? 0.423 4.083 -2.346 1.00 98.56 98 VAL A O 1
ATOM 757 N N . GLU A 1 99 ? -0.983 2.914 -1.057 1.00 98.44 99 GLU A N 1
ATOM 758 C CA . GLU A 1 99 ? -0.544 1.606 -1.543 1.00 98.44 99 GLU A CA 1
ATOM 759 C C . GLU A 1 99 ? -0.810 1.448 -3.047 1.00 98.44 99 GLU A C 1
ATOM 761 O O . GLU A 1 99 ? 0.067 1.011 -3.797 1.00 98.44 99 GLU A O 1
ATOM 766 N N . THR A 1 100 ? -1.975 1.897 -3.517 1.00 98.44 100 THR A N 1
ATOM 767 C CA . THR A 1 100 ? -2.326 1.885 -4.943 1.00 98.44 100 THR A CA 1
ATOM 768 C C . THR A 1 100 ? -1.393 2.777 -5.766 1.00 98.44 100 THR A C 1
ATOM 770 O O . THR A 1 100 ? -0.940 2.379 -6.844 1.00 98.44 100 THR A O 1
ATOM 773 N N . GLN A 1 101 ? -1.077 3.978 -5.276 1.00 98.44 101 GLN A N 1
ATOM 774 C CA . GLN A 1 101 ? -0.137 4.887 -5.936 1.00 98.44 101 GLN A CA 1
ATOM 775 C C . GLN A 1 101 ? 1.273 4.291 -5.997 1.00 98.44 101 GLN A C 1
ATOM 777 O O . GLN A 1 101 ? 1.910 4.326 -7.051 1.00 98.44 101 GLN A O 1
ATOM 782 N N . LEU A 1 102 ? 1.729 3.667 -4.910 1.00 98.62 102 LEU A N 1
ATOM 783 C CA . LEU A 1 102 ? 3.039 3.027 -4.842 1.00 98.62 102 LEU A CA 1
ATOM 784 C C . LEU A 1 102 ? 3.163 1.866 -5.839 1.00 98.62 102 LEU A C 1
ATOM 786 O O . LEU A 1 102 ? 4.195 1.718 -6.491 1.00 98.62 102 LEU A O 1
ATOM 790 N N . GLN A 1 103 ? 2.114 1.055 -6.001 1.00 98.62 103 GLN A N 1
ATOM 791 C CA . GLN A 1 103 ? 2.107 -0.027 -6.991 1.00 98.62 103 GLN A CA 1
ATOM 792 C C . GLN A 1 103 ? 2.181 0.505 -8.427 1.00 98.62 103 GLN A C 1
ATOM 794 O O . GLN A 1 103 ? 2.947 -0.015 -9.240 1.00 98.62 103 GLN A O 1
ATOM 799 N N . LYS A 1 104 ? 1.446 1.582 -8.739 1.00 98.31 104 LYS A N 1
ATOM 800 C CA . LYS A 1 104 ? 1.532 2.248 -10.050 1.00 98.31 104 LYS A CA 1
ATOM 801 C C . LYS A 1 104 ? 2.939 2.780 -10.319 1.00 98.31 104 LYS A C 1
ATOM 803 O O . LYS A 1 104 ? 3.468 2.581 -11.409 1.00 98.31 104 LYS A O 1
ATOM 808 N N . GLU A 1 105 ? 3.557 3.420 -9.329 1.00 98.31 105 GLU A N 1
ATOM 809 C CA . GLU A 1 105 ? 4.910 3.960 -9.461 1.00 98.31 105 GLU A CA 1
ATOM 810 C C . GLU A 1 105 ? 5.950 2.855 -9.688 1.00 98.31 105 GLU A C 1
ATOM 812 O O . GLU A 1 105 ? 6.805 2.979 -10.564 1.00 98.31 105 GLU A O 1
ATOM 817 N N . ARG A 1 106 ? 5.857 1.749 -8.940 1.00 98.44 106 ARG A N 1
ATOM 818 C CA . ARG A 1 106 ? 6.734 0.582 -9.111 1.00 98.44 106 ARG A CA 1
ATOM 819 C C . ARG A 1 106 ? 6.641 0.013 -10.519 1.00 98.44 106 ARG A C 1
ATOM 821 O O . ARG A 1 106 ? 7.675 -0.154 -11.159 1.00 98.44 106 ARG A O 1
ATOM 828 N N . LYS A 1 107 ? 5.420 -0.196 -11.018 1.00 98.50 107 LYS A N 1
ATOM 829 C CA . LYS A 1 107 ? 5.187 -0.681 -12.382 1.00 98.50 107 LYS A CA 1
ATOM 830 C C . LYS A 1 107 ? 5.778 0.267 -13.429 1.00 98.50 107 LYS A C 1
ATOM 832 O O . LYS A 1 107 ? 6.462 -0.170 -14.344 1.00 98.50 107 LYS A O 1
ATOM 837 N N . MET A 1 108 ? 5.576 1.574 -13.265 1.00 98.38 108 MET A N 1
ATOM 838 C CA . MET A 1 108 ? 6.146 2.578 -14.167 1.00 98.38 108 MET A CA 1
ATOM 839 C C . MET A 1 108 ? 7.682 2.558 -14.155 1.00 98.38 108 MET A C 1
ATOM 841 O O . MET A 1 108 ? 8.302 2.650 -15.212 1.00 98.38 108 MET A O 1
ATOM 845 N N . ARG A 1 109 ? 8.310 2.438 -12.979 1.00 98.12 109 ARG A N 1
ATOM 846 C CA . ARG A 1 109 ? 9.774 2.339 -12.872 1.00 98.12 109 ARG A CA 1
ATOM 847 C C . ARG A 1 109 ? 10.299 1.079 -13.553 1.00 98.12 109 ARG A C 1
ATOM 849 O O . ARG A 1 109 ? 11.295 1.166 -14.258 1.00 98.12 109 ARG A O 1
ATOM 856 N N . GLU A 1 110 ? 9.633 -0.055 -13.368 1.00 98.06 110 GLU A N 1
ATOM 857 C CA . GLU A 1 110 ? 9.984 -1.314 -14.031 1.00 98.06 110 GLU A CA 1
ATOM 858 C C . GLU A 1 110 ? 9.909 -1.179 -15.557 1.00 98.06 110 GLU A C 1
ATOM 860 O O . GLU A 1 110 ? 10.900 -1.427 -16.240 1.00 98.06 110 GLU A O 1
ATOM 865 N N . GLU A 1 111 ? 8.798 -0.657 -16.086 1.00 98.00 111 GLU A N 1
ATOM 866 C CA . GLU A 1 111 ? 8.635 -0.410 -17.523 1.00 98.00 111 GLU A CA 1
ATOM 867 C C . GLU A 1 111 ? 9.702 0.544 -18.084 1.00 98.00 111 GLU A C 1
ATOM 869 O O . GLU A 1 111 ? 10.204 0.330 -19.190 1.00 98.00 111 GLU A O 1
ATOM 874 N N . MET A 1 112 ? 10.065 1.601 -17.346 1.00 97.81 112 MET A N 1
ATOM 875 C CA . MET A 1 112 ? 11.124 2.520 -17.771 1.00 97.81 112 MET A CA 1
ATOM 876 C C . MET A 1 112 ? 12.497 1.851 -17.789 1.00 97.81 112 MET A C 1
ATOM 878 O O . MET A 1 112 ? 13.245 2.058 -18.743 1.00 97.81 112 MET A O 1
ATOM 882 N N . THR A 1 113 ? 12.822 1.041 -16.781 1.00 97.75 113 THR A N 1
ATOM 883 C CA . THR A 1 113 ? 14.083 0.290 -16.741 1.00 97.75 113 THR A CA 1
ATOM 884 C C . THR A 1 113 ? 14.173 -0.678 -17.915 1.00 97.75 113 THR A C 1
ATOM 886 O O . THR A 1 113 ? 15.163 -0.654 -18.640 1.00 97.75 113 THR A O 1
ATOM 889 N N . THR A 1 114 ? 13.116 -1.450 -18.185 1.00 97.94 114 THR A N 1
ATOM 890 C CA . THR A 1 114 ? 13.095 -2.390 -19.316 1.00 97.94 114 THR A CA 1
ATOM 891 C C . THR A 1 114 ? 13.256 -1.675 -20.657 1.00 97.94 114 THR A C 1
ATOM 893 O O . THR A 1 114 ? 14.068 -2.090 -21.482 1.00 97.94 114 THR A O 1
ATOM 896 N N . LYS A 1 115 ? 12.538 -0.564 -20.876 1.00 97.50 115 LYS A N 1
ATOM 897 C CA . LYS A 1 115 ? 12.672 0.237 -22.106 1.00 97.50 115 LYS A CA 1
ATOM 898 C C . LYS A 1 115 ? 14.068 0.832 -22.257 1.00 97.50 115 LYS A C 1
ATOM 900 O O . LYS A 1 115 ? 14.584 0.913 -23.368 1.00 97.50 115 LYS A O 1
ATOM 905 N N . PHE A 1 116 ? 14.678 1.259 -21.155 1.00 98.00 116 PHE A N 1
ATOM 906 C CA . PHE A 1 116 ? 16.032 1.798 -21.166 1.00 98.00 116 PHE A CA 1
ATOM 907 C C . PHE A 1 116 ? 17.066 0.726 -21.530 1.00 98.00 116 PHE A C 1
ATOM 909 O O . PHE A 1 116 ? 17.897 0.958 -22.405 1.00 98.00 116 PHE A O 1
ATOM 916 N N . GLU A 1 117 ? 16.987 -0.456 -20.918 1.00 97.81 117 GLU A N 1
ATOM 917 C CA . GLU A 1 117 ? 17.861 -1.594 -21.229 1.00 97.81 117 GLU A CA 1
ATOM 918 C C . GLU A 1 117 ? 17.705 -2.052 -22.684 1.00 97.81 117 GLU A C 1
ATOM 920 O O . GLU A 1 117 ? 18.693 -2.290 -23.381 1.00 97.81 117 GLU A O 1
ATOM 925 N N . GLU A 1 118 ? 16.468 -2.114 -23.179 1.00 97.94 118 GLU A N 1
ATOM 926 C CA . GLU A 1 118 ? 16.189 -2.419 -24.580 1.00 97.94 118 GLU A CA 1
ATOM 927 C C . GLU A 1 118 ? 16.767 -1.362 -25.525 1.00 97.94 118 GLU A C 1
ATOM 929 O O . GLU A 1 118 ? 17.387 -1.713 -26.529 1.00 97.94 118 GLU A O 1
ATOM 934 N N . SER A 1 119 ? 16.628 -0.079 -25.187 1.00 97.81 119 SER A N 1
ATOM 935 C CA . SER A 1 119 ? 17.213 1.014 -25.962 1.00 97.81 119 SER A CA 1
ATOM 936 C C . SER A 1 119 ? 18.741 0.916 -26.015 1.00 97.81 119 SER A C 1
ATOM 938 O O . SER A 1 119 ? 19.323 1.034 -27.092 1.00 97.81 119 SER A O 1
ATOM 940 N N . GLN A 1 120 ? 19.403 0.621 -24.890 1.00 97.69 120 GLN A N 1
ATOM 941 C CA . GLN A 1 120 ? 20.854 0.407 -24.869 1.00 97.69 120 GLN A CA 1
ATOM 942 C C . GLN A 1 120 ? 21.284 -0.779 -25.737 1.00 97.69 120 GLN A C 1
ATOM 944 O O . GLN A 1 120 ? 22.260 -0.667 -26.481 1.00 97.69 120 GLN A O 1
ATOM 949 N N . ARG A 1 121 ? 20.544 -1.892 -25.684 1.00 97.94 121 ARG A N 1
ATOM 950 C CA . ARG A 1 121 ? 20.797 -3.062 -26.533 1.00 97.94 121 ARG A CA 1
ATOM 951 C C . ARG A 1 121 ? 20.665 -2.717 -28.018 1.00 97.94 121 ARG A C 1
ATOM 953 O O . ARG A 1 121 ? 21.579 -3.011 -28.782 1.00 97.94 121 ARG A O 1
ATOM 960 N N . GLN A 1 122 ? 19.580 -2.048 -28.414 1.00 97.94 122 GLN A N 1
ATOM 961 C CA . GLN A 1 122 ? 19.350 -1.644 -29.806 1.00 97.94 122 GLN A CA 1
ATOM 962 C C . GLN A 1 122 ? 20.457 -0.724 -30.330 1.00 97.94 122 GLN A C 1
ATOM 964 O O . GLN A 1 122 ? 20.936 -0.915 -31.445 1.00 97.94 122 GLN A O 1
ATOM 969 N N . ILE A 1 123 ? 20.904 0.240 -29.519 1.00 97.75 123 ILE A N 1
ATOM 970 C CA . ILE A 1 123 ? 22.023 1.121 -29.877 1.00 97.75 123 ILE A CA 1
ATOM 971 C C . ILE A 1 123 ? 23.301 0.304 -30.105 1.00 97.75 123 ILE A C 1
ATOM 973 O O . ILE A 1 123 ? 24.008 0.542 -31.085 1.00 97.75 123 ILE A O 1
ATOM 977 N N . GLY A 1 124 ? 23.591 -0.668 -29.233 1.00 97.62 124 GLY A N 1
ATOM 978 C CA . GLY A 1 124 ? 24.735 -1.569 -29.388 1.00 97.62 124 GLY A CA 1
ATOM 979 C C . GLY A 1 124 ? 24.685 -2.365 -30.695 1.00 97.62 124 GLY A C 1
ATOM 980 O O . GLY A 1 124 ? 25.640 -2.332 -31.470 1.00 97.62 124 GLY A O 1
ATOM 981 N N . GLU A 1 125 ? 23.548 -3.002 -30.980 1.00 97.50 125 GLU A N 1
ATOM 982 C CA . GLU A 1 125 ? 23.329 -3.773 -32.213 1.00 97.50 125 GLU A CA 1
ATOM 983 C C . GLU A 1 125 ? 23.420 -2.899 -33.477 1.00 97.50 125 GLU A C 1
ATOM 985 O O . GLU A 1 125 ? 23.946 -3.324 -34.507 1.00 97.50 125 GLU A O 1
ATOM 990 N N . GLU A 1 126 ? 22.914 -1.663 -33.430 1.00 97.94 126 GLU A N 1
ATOM 991 C CA . GLU A 1 126 ? 22.991 -0.741 -34.565 1.00 97.94 126 GLU A CA 1
ATOM 992 C C . GLU A 1 126 ? 24.434 -0.292 -34.830 1.00 97.94 126 GLU A C 1
ATOM 994 O O . GLU A 1 126 ? 24.868 -0.221 -35.986 1.00 97.94 126 GLU A O 1
ATOM 999 N N . MET A 1 127 ? 25.200 -0.006 -33.774 1.00 97.56 127 MET A N 1
ATOM 1000 C CA . MET A 1 127 ? 26.618 0.329 -33.898 1.00 97.56 127 MET A CA 1
ATOM 1001 C C . MET A 1 127 ? 27.415 -0.831 -34.497 1.00 97.56 127 MET A C 1
ATOM 1003 O O . MET A 1 127 ? 28.212 -0.600 -35.408 1.00 97.56 127 MET A O 1
ATOM 1007 N N . GLU A 1 128 ? 27.169 -2.060 -34.044 1.00 97.19 128 GLU A N 1
ATOM 1008 C CA . GLU A 1 128 ? 27.812 -3.266 -34.570 1.00 97.19 128 GLU A CA 1
ATOM 1009 C C . GLU A 1 128 ? 27.531 -3.440 -36.069 1.00 97.19 128 GLU A C 1
ATOM 1011 O O . GLU A 1 128 ? 28.468 -3.466 -36.870 1.00 97.19 128 GLU A O 1
ATOM 1016 N N . LYS A 1 129 ? 26.256 -3.387 -36.482 1.00 97.81 129 LYS A N 1
ATOM 1017 C CA . LYS A 1 129 ? 25.861 -3.451 -37.903 1.00 97.81 129 LYS A CA 1
ATOM 1018 C C . LYS A 1 129 ? 26.525 -2.368 -38.754 1.00 97.81 129 LYS A C 1
ATOM 1020 O O . LYS A 1 129 ? 26.944 -2.623 -39.883 1.00 97.81 129 LYS A O 1
ATOM 1025 N N . ARG A 1 130 ? 26.639 -1.138 -38.237 1.00 97.38 130 ARG A N 1
ATOM 1026 C CA . ARG A 1 130 ? 27.315 -0.033 -38.944 1.00 97.38 130 ARG A CA 1
ATOM 1027 C C . ARG A 1 130 ? 28.812 -0.296 -39.112 1.00 97.38 130 ARG A C 1
ATOM 1029 O O . ARG A 1 130 ? 29.372 0.077 -40.143 1.00 97.38 130 ARG A O 1
ATOM 1036 N N . VAL A 1 131 ? 29.464 -0.900 -38.120 1.00 97.31 131 VAL A N 1
ATOM 1037 C CA . VAL A 1 131 ? 30.883 -1.272 -38.201 1.00 97.31 131 VAL A CA 1
ATOM 1038 C C . VAL A 1 131 ? 31.076 -2.401 -39.211 1.00 97.31 131 VAL A C 1
ATOM 1040 O O . VAL A 1 131 ? 31.913 -2.261 -40.101 1.00 97.31 131 VAL A O 1
ATOM 1043 N N . GLU A 1 132 ? 30.260 -3.453 -39.157 1.00 96.56 132 GLU A N 1
ATOM 1044 C CA . GLU A 1 132 ? 30.281 -4.553 -40.129 1.00 96.56 132 GLU A CA 1
ATOM 1045 C C . GLU A 1 132 ? 30.087 -4.061 -41.567 1.00 96.56 132 GLU A C 1
ATOM 1047 O O . GLU A 1 132 ? 30.890 -4.377 -42.445 1.00 96.56 132 GLU A O 1
ATOM 1052 N N . ALA A 1 133 ? 29.085 -3.210 -41.807 1.00 96.69 133 ALA A N 1
ATOM 1053 C CA . ALA A 1 133 ? 28.829 -2.637 -43.126 1.00 96.69 133 ALA A CA 1
ATOM 1054 C C . ALA A 1 133 ? 30.009 -1.791 -43.637 1.00 96.69 133 ALA A C 1
ATOM 1056 O O . ALA A 1 133 ? 30.374 -1.866 -44.816 1.00 96.69 133 ALA A O 1
ATOM 1057 N N . LYS A 1 134 ? 30.648 -1.005 -42.758 1.00 97.12 134 LYS A N 1
ATOM 1058 C CA . LYS A 1 134 ? 31.854 -0.236 -43.105 1.00 97.12 134 LYS A CA 1
ATOM 1059 C C . LYS A 1 134 ? 33.039 -1.146 -43.425 1.00 97.12 134 LYS A C 1
ATOM 1061 O O . LYS A 1 134 ? 33.728 -0.890 -44.410 1.00 97.12 134 LYS A O 1
ATOM 1066 N N . MET A 1 135 ? 33.261 -2.203 -42.641 1.00 96.38 135 MET A N 1
ATOM 1067 C CA . MET A 1 135 ? 34.324 -3.182 -42.896 1.00 96.38 135 MET A CA 1
ATOM 1068 C C . MET A 1 135 ? 34.108 -3.904 -44.227 1.00 96.38 135 MET A C 1
ATOM 1070 O O . MET A 1 135 ? 35.035 -3.982 -45.029 1.00 96.38 135 MET A O 1
ATOM 1074 N N . ALA A 1 136 ? 32.882 -4.352 -44.508 1.00 95.31 136 ALA A N 1
ATOM 1075 C CA . ALA A 1 136 ? 32.530 -4.973 -45.783 1.00 95.31 136 ALA A CA 1
ATOM 1076 C C . ALA A 1 136 ? 32.770 -4.019 -46.965 1.00 95.31 136 ALA A C 1
ATOM 1078 O O . ALA A 1 136 ? 33.372 -4.402 -47.966 1.00 95.31 136 ALA A O 1
ATOM 1079 N N . THR A 1 137 ? 32.373 -2.751 -46.826 1.00 96.56 137 THR A N 1
ATOM 1080 C CA . THR A 1 137 ? 32.599 -1.725 -47.856 1.00 96.56 137 THR A CA 1
ATOM 1081 C C . THR A 1 137 ? 34.091 -1.501 -48.112 1.00 96.56 137 THR A C 1
ATOM 1083 O O . THR A 1 137 ? 34.520 -1.469 -49.265 1.00 96.56 137 THR A O 1
ATOM 1086 N N . MET A 1 138 ? 34.894 -1.380 -47.050 1.00 94.00 138 MET A N 1
ATOM 1087 C CA . MET A 1 138 ? 36.346 -1.206 -47.150 1.00 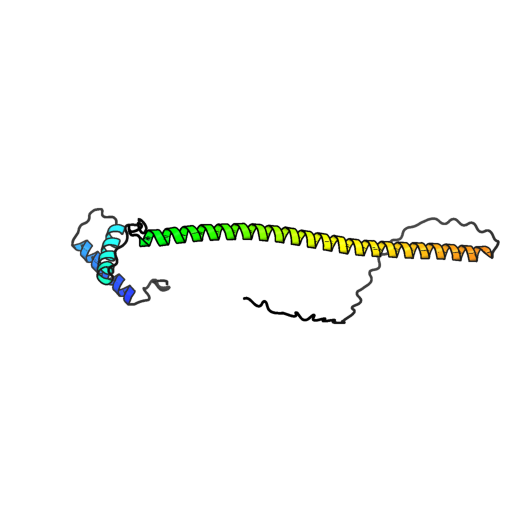94.00 138 MET A CA 1
ATOM 1088 C C . MET A 1 138 ? 37.013 -2.418 -47.809 1.00 94.00 138 MET A C 1
ATOM 1090 O O . MET A 1 138 ? 37.866 -2.256 -48.679 1.00 94.00 138 MET A O 1
ATOM 1094 N N . PHE A 1 139 ? 36.582 -3.628 -47.449 1.00 93.31 139 PHE A N 1
ATOM 1095 C CA . PHE A 1 139 ? 37.082 -4.863 -48.042 1.00 93.31 139 PHE A CA 1
ATOM 1096 C C . PHE A 1 139 ? 36.802 -4.921 -49.552 1.00 93.31 139 PHE A C 1
ATOM 1098 O O . PHE A 1 139 ? 37.714 -5.166 -50.341 1.00 93.31 139 PHE A O 1
ATOM 1105 N N . CYS A 1 140 ? 35.579 -4.589 -49.978 1.00 91.94 140 CYS A N 1
ATOM 1106 C CA . CYS A 1 140 ? 35.232 -4.486 -51.398 1.00 91.94 140 CYS A CA 1
ATOM 1107 C C . CYS A 1 140 ? 36.083 -3.436 -52.134 1.00 91.94 140 CYS A C 1
ATOM 1109 O O . CYS A 1 140 ? 36.554 -3.689 -53.242 1.00 91.94 140 CYS A O 1
ATOM 1111 N N . GLN A 1 141 ? 36.312 -2.265 -51.531 1.00 91.38 141 GLN A N 1
ATOM 1112 C CA . GLN A 1 141 ? 37.162 -1.225 -52.121 1.00 91.38 141 GLN A CA 1
ATOM 1113 C C . GLN A 1 141 ? 38.611 -1.695 -52.299 1.00 91.38 141 GLN A C 1
ATOM 1115 O O . GLN A 1 141 ? 39.185 -1.479 -53.364 1.00 91.38 141 GLN A O 1
ATOM 1120 N N . MET A 1 142 ? 39.189 -2.368 -51.301 1.00 88.00 142 MET A N 1
ATOM 1121 C CA . MET A 1 142 ? 40.550 -2.908 -51.384 1.00 88.00 142 MET A CA 1
ATOM 1122 C C . MET A 1 142 ? 40.699 -3.947 -52.500 1.00 88.00 142 MET A C 1
ATOM 1124 O O . MET A 1 142 ? 41.660 -3.880 -53.267 1.00 88.00 142 MET A O 1
ATOM 1128 N N . LEU A 1 143 ? 39.734 -4.862 -52.633 1.00 84.75 143 LEU A N 1
ATOM 1129 C CA . LEU A 1 143 ? 39.730 -5.850 -53.715 1.00 84.75 143 LEU A CA 1
ATOM 1130 C C . LEU A 1 143 ? 39.630 -5.187 -55.095 1.00 84.75 143 LEU A C 1
ATOM 1132 O O . LEU A 1 143 ? 40.341 -5.577 -56.018 1.00 84.75 143 LEU A O 1
ATOM 1136 N N . ASN A 1 144 ? 38.816 -4.138 -55.233 1.00 76.19 144 ASN A N 1
ATOM 1137 C CA . ASN A 1 144 ? 38.696 -3.390 -56.487 1.00 76.19 144 ASN A CA 1
ATOM 1138 C C . ASN A 1 144 ? 39.970 -2.594 -56.828 1.00 76.19 144 ASN A C 1
ATOM 1140 O O . ASN A 1 144 ? 40.333 -2.489 -57.998 1.00 76.19 144 ASN A O 1
ATOM 1144 N N . PHE A 1 145 ? 40.687 -2.074 -55.826 1.00 64.69 145 PHE A N 1
ATOM 1145 C CA . PHE A 1 145 ? 41.985 -1.418 -56.024 1.00 64.69 145 PHE A CA 1
ATOM 1146 C C . PHE A 1 145 ? 43.086 -2.405 -56.440 1.00 64.69 145 PHE A C 1
ATOM 1148 O O . PHE A 1 145 ? 43.906 -2.072 -57.293 1.00 64.69 145 PHE A O 1
ATOM 1155 N N . GLN A 1 146 ? 43.088 -3.627 -55.898 1.00 57.09 146 GLN A N 1
ATOM 1156 C CA . GLN A 1 146 ? 44.008 -4.690 -56.325 1.00 57.09 146 GLN A CA 1
ATOM 1157 C C . GLN A 1 146 ? 43.636 -5.282 -57.697 1.00 57.09 146 GLN A C 1
ATOM 1159 O O . GLN A 1 146 ? 44.526 -5.657 -58.456 1.00 57.09 146 GLN A O 1
ATOM 1164 N N . GLY A 1 147 ? 42.351 -5.290 -58.066 1.00 49.00 147 GLY A N 1
ATOM 1165 C CA . GLY A 1 147 ? 41.881 -5.668 -59.405 1.00 49.00 147 GLY A CA 1
ATOM 1166 C C . GLY A 1 147 ? 42.158 -4.622 -60.496 1.00 49.00 147 GLY A C 1
ATOM 1167 O O . GLY A 1 147 ? 42.175 -4.957 -61.678 1.00 49.00 147 GLY A O 1
ATOM 1168 N N . GLY A 1 148 ? 42.431 -3.367 -60.122 1.00 43.91 148 GLY A N 1
ATOM 1169 C CA . GLY A 1 148 ? 42.738 -2.270 -61.049 1.00 43.91 148 GLY A CA 1
ATOM 1170 C C . GLY A 1 148 ? 44.165 -2.266 -61.614 1.00 43.91 148 GLY A C 1
ATOM 1171 O O . GLY A 1 148 ? 44.463 -1.453 -62.486 1.00 43.91 148 GLY A O 1
ATOM 1172 N N . GLN A 1 149 ? 45.045 -3.162 -61.151 1.00 46.16 149 GLN A N 1
ATOM 1173 C CA . GLN A 1 149 ? 46.407 -3.322 -61.685 1.00 46.16 149 GLN A CA 1
ATOM 1174 C C . GLN A 1 149 ? 46.673 -4.676 -62.349 1.00 46.16 149 GLN A C 1
ATOM 1176 O O . GLN A 1 149 ? 47.822 -5.021 -62.614 1.00 46.16 149 GLN A O 1
ATOM 1181 N N . SER A 1 150 ? 45.648 -5.452 -62.694 1.00 40.91 150 SER A N 1
ATOM 1182 C CA . SER A 1 150 ? 45.859 -6.624 -63.545 1.00 40.91 150 SER A CA 1
ATOM 1183 C C . SER A 1 150 ? 44.688 -6.855 -64.483 1.00 40.91 150 SER A C 1
ATOM 1185 O O . SER A 1 150 ? 43.679 -7.468 -64.152 1.00 40.91 150 SER A O 1
ATOM 1187 N N . SER A 1 151 ? 44.895 -6.407 -65.719 1.00 45.31 151 SER A N 1
ATOM 1188 C CA . SER A 1 151 ? 44.366 -7.086 -66.894 1.00 45.31 151 SER A CA 1
ATOM 1189 C C . SER A 1 151 ? 44.720 -8.576 -66.793 1.00 45.31 151 SER A C 1
ATOM 1191 O O . SER A 1 151 ? 45.873 -8.955 -66.984 1.00 45.31 151 SER A O 1
ATOM 1193 N N . SER A 1 152 ? 43.746 -9.429 -66.505 1.00 46.91 152 SER A N 1
ATOM 1194 C CA . SER A 1 152 ? 43.445 -10.591 -67.347 1.00 46.91 152 SER A CA 1
ATOM 1195 C C . SER A 1 152 ? 42.256 -11.371 -66.792 1.00 46.91 152 SER A C 1
ATOM 1197 O O . SER A 1 152 ? 42.169 -11.715 -65.619 1.00 46.91 152 SER A O 1
ATOM 1199 N N . VAL A 1 153 ? 41.320 -11.596 -67.707 1.00 45.88 153 VAL A N 1
ATOM 1200 C CA . VAL A 1 153 ? 40.237 -12.577 -67.710 1.00 45.88 153 VAL A CA 1
ATOM 1201 C C . VAL A 1 153 ? 40.536 -13.797 -66.838 1.00 45.88 153 VAL A C 1
ATOM 1203 O O . VAL A 1 153 ? 41.444 -14.531 -67.191 1.00 45.88 153 VAL A O 1
ATOM 1206 N N . LEU A 1 154 ? 39.706 -14.094 -65.832 1.00 39.03 154 LEU A N 1
ATOM 1207 C CA . LEU A 1 154 ? 39.268 -15.468 -65.550 1.00 39.03 154 LEU A CA 1
ATOM 1208 C C . LEU A 1 154 ? 37.904 -15.487 -64.844 1.00 39.03 154 LEU A C 1
ATOM 1210 O O . LEU A 1 154 ? 37.733 -15.126 -63.684 1.00 39.03 154 LEU A O 1
ATOM 1214 N N . ASN A 1 155 ? 36.933 -15.960 -65.614 1.00 42.94 155 ASN A N 1
ATOM 1215 C CA . ASN A 1 155 ? 35.618 -16.415 -65.209 1.00 42.94 155 ASN A CA 1
ATOM 1216 C C . ASN A 1 155 ? 35.771 -17.713 -64.397 1.00 42.94 155 ASN A C 1
ATOM 1218 O O . ASN A 1 155 ? 36.293 -18.680 -64.942 1.00 42.94 155 ASN A O 1
ATOM 1222 N N . THR A 1 156 ? 35.287 -17.780 -63.155 1.00 37.91 156 THR A N 1
ATOM 1223 C CA . THR A 1 156 ? 34.883 -19.063 -62.554 1.00 37.91 156 THR A CA 1
ATOM 1224 C C . THR A 1 156 ? 33.661 -18.884 -61.656 1.00 37.91 156 THR A C 1
ATOM 1226 O O . THR A 1 156 ? 33.674 -18.174 -60.655 1.00 37.91 156 THR A O 1
ATOM 1229 N N . LYS A 1 157 ? 32.582 -19.566 -62.053 1.00 45.81 157 LYS A N 1
ATOM 1230 C CA . LYS A 1 157 ? 31.511 -20.023 -61.167 1.00 45.81 157 LYS A CA 1
ATOM 1231 C C . LYS A 1 157 ? 32.111 -20.853 -60.031 1.00 45.81 157 LYS A C 1
ATOM 1233 O O . LYS A 1 157 ? 32.883 -21.767 -60.308 1.00 45.81 157 LYS A O 1
ATOM 1238 N N . SER A 1 158 ? 31.605 -20.674 -58.817 1.00 42.88 158 SER A N 1
ATOM 1239 C CA . SER A 1 158 ? 31.426 -21.793 -57.889 1.00 42.88 158 SER A CA 1
ATOM 1240 C C . SER A 1 158 ? 30.306 -21.477 -56.906 1.00 42.88 158 SER A C 1
ATOM 1242 O O . SER A 1 158 ? 30.365 -20.508 -56.152 1.00 42.88 158 SER A O 1
ATOM 1244 N N . GLU A 1 159 ? 29.271 -22.304 -56.980 1.00 38.25 159 GLU A N 1
ATOM 1245 C CA . GLU A 1 159 ? 28.124 -22.359 -56.090 1.00 38.25 159 GLU A CA 1
ATOM 1246 C C . GLU A 1 159 ? 28.510 -22.915 -54.705 1.00 38.25 159 GLU A C 1
ATOM 1248 O O . GLU A 1 159 ? 29.496 -23.632 -54.559 1.00 38.25 159 GLU A O 1
ATOM 1253 N N . SER A 1 160 ? 27.600 -22.704 -53.747 1.00 38.91 160 SER A N 1
ATOM 1254 C CA . SER A 1 160 ? 27.164 -23.711 -52.766 1.00 38.91 160 SER A CA 1
ATOM 1255 C C . SER A 1 160 ? 28.062 -24.033 -51.558 1.00 38.91 160 SER A C 1
ATOM 1257 O O . SER A 1 160 ? 29.026 -24.784 -51.652 1.00 38.91 160 SER A O 1
ATOM 1259 N N . ASN A 1 161 ? 27.636 -23.616 -50.360 1.00 34.06 161 ASN A N 1
ATOM 1260 C CA . ASN A 1 161 ? 26.917 -24.472 -49.393 1.00 34.06 161 ASN A CA 1
ATOM 1261 C C . ASN A 1 161 ? 27.053 -23.962 -47.953 1.00 34.06 161 ASN A C 1
ATOM 1263 O O . ASN A 1 161 ? 28.129 -23.607 -47.479 1.00 34.06 161 ASN A O 1
ATOM 1267 N N . HIS A 1 162 ? 25.938 -24.033 -47.228 1.00 44.22 162 HIS A N 1
ATOM 1268 C CA . HIS A 1 162 ? 25.895 -23.949 -45.776 1.00 44.22 162 HIS A CA 1
ATOM 1269 C C . HIS A 1 162 ? 26.815 -24.980 -45.109 1.00 44.22 162 HIS A C 1
ATOM 1271 O O . HIS A 1 162 ? 26.759 -26.170 -45.418 1.00 44.22 162 HIS A O 1
ATOM 1277 N N . LYS A 1 163 ? 27.544 -24.542 -44.076 1.00 38.81 163 LYS A N 1
ATOM 1278 C CA . LYS A 1 163 ? 27.899 -25.405 -42.948 1.00 38.81 163 LYS A CA 1
ATOM 1279 C C . LYS A 1 163 ? 27.918 -24.596 -41.655 1.00 38.81 163 LYS A C 1
ATOM 1281 O O . LYS A 1 163 ? 28.839 -23.833 -41.385 1.00 38.81 163 LYS A O 1
ATOM 1286 N N . VAL A 1 164 ? 26.846 -24.763 -40.886 1.00 47.47 164 VAL A N 1
ATOM 1287 C CA . VAL A 1 164 ? 26.743 -24.356 -39.483 1.00 47.47 164 VAL A CA 1
ATOM 1288 C C . VAL A 1 164 ? 27.830 -25.095 -38.709 1.00 47.47 164 VAL A C 1
ATOM 1290 O O . VAL A 1 164 ? 27.823 -26.322 -38.688 1.00 47.47 164 VAL A O 1
ATOM 1293 N N . ASN A 1 165 ? 28.736 -24.363 -38.066 1.00 37.44 165 ASN A N 1
ATOM 1294 C CA . ASN A 1 165 ? 29.607 -24.909 -37.033 1.00 37.44 165 ASN A CA 1
ATOM 1295 C C . ASN A 1 165 ? 29.466 -24.050 -35.777 1.00 37.44 165 ASN A C 1
ATOM 1297 O O . ASN A 1 165 ? 29.994 -22.944 -35.687 1.00 37.44 165 ASN A O 1
ATOM 1301 N N . ASN A 1 166 ? 28.740 -24.607 -34.810 1.00 46.59 166 ASN A N 1
ATOM 1302 C CA . ASN A 1 166 ? 28.821 -24.232 -33.409 1.00 46.59 166 ASN A CA 1
ATOM 1303 C C . ASN A 1 166 ? 30.268 -24.393 -32.932 1.00 46.59 166 ASN A C 1
ATOM 1305 O O . ASN A 1 166 ? 30.818 -25.488 -33.035 1.00 46.59 166 ASN A O 1
ATOM 1309 N N . MET A 1 167 ? 30.842 -23.354 -32.326 1.00 40.56 167 MET A N 1
ATOM 1310 C CA . MET A 1 167 ? 31.857 -23.532 -31.290 1.00 40.56 167 MET A CA 1
ATOM 1311 C C . MET A 1 167 ? 31.599 -22.562 -30.142 1.00 40.56 167 MET A C 1
ATOM 1313 O O . MET A 1 167 ? 31.845 -21.361 -30.226 1.00 40.56 167 MET A O 1
ATOM 1317 N N . THR A 1 168 ? 31.091 -23.154 -29.067 1.00 45.47 168 THR A N 1
ATOM 1318 C CA . THR A 1 168 ? 31.217 -22.749 -27.671 1.00 45.47 168 THR A CA 1
ATOM 1319 C C . THR A 1 168 ? 32.547 -22.037 -27.420 1.00 45.47 168 THR A C 1
ATOM 1321 O O . THR A 1 168 ? 33.605 -22.577 -27.747 1.00 45.47 168 THR A O 1
ATOM 1324 N N . ARG A 1 169 ? 32.512 -20.854 -26.797 1.00 42.16 169 ARG A N 1
ATOM 1325 C CA . ARG A 1 169 ? 33.697 -20.295 -26.144 1.00 42.16 169 ARG A CA 1
ATOM 1326 C C . ARG A 1 169 ? 33.427 -20.028 -24.680 1.00 42.16 169 ARG A C 1
ATOM 1328 O O . ARG A 1 169 ? 32.497 -19.322 -24.300 1.00 42.16 169 ARG A O 1
ATOM 1335 N N . ASP A 1 170 ? 34.280 -20.677 -23.913 1.00 36.25 170 ASP A N 1
ATOM 1336 C CA . ASP A 1 170 ? 34.342 -20.719 -22.479 1.00 36.25 170 ASP A CA 1
ATOM 1337 C C . ASP A 1 170 ? 34.546 -19.361 -21.813 1.00 36.25 170 ASP A C 1
ATOM 1339 O O . ASP A 1 170 ? 35.12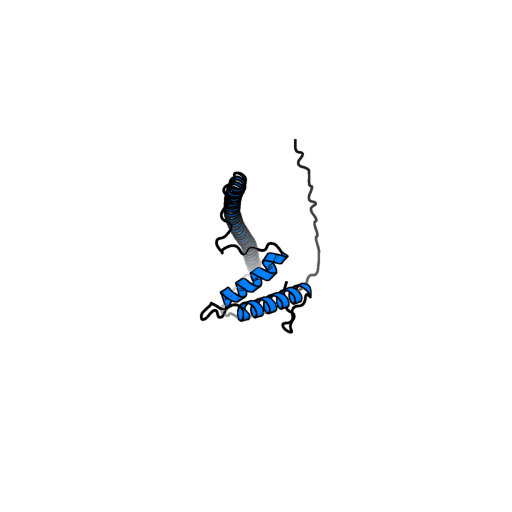8 -18.412 -22.339 1.00 36.25 170 ASP A O 1
ATOM 1343 N N . LYS A 1 171 ? 34.067 -19.373 -20.575 1.00 47.50 171 LYS A N 1
ATOM 1344 C CA . LYS A 1 171 ? 34.249 -18.436 -19.477 1.00 47.50 171 LYS A CA 1
ATOM 1345 C C . LYS A 1 171 ? 35.663 -17.844 -19.437 1.00 47.50 171 LYS A C 1
ATOM 1347 O O . LYS A 1 171 ? 36.634 -18.571 -19.243 1.00 47.50 171 LYS A O 1
ATOM 1352 N N . LEU A 1 172 ? 35.752 -16.515 -19.424 1.00 39.94 172 LEU A N 1
ATOM 1353 C CA . LEU A 1 172 ? 36.882 -15.815 -18.818 1.00 39.94 172 LEU A CA 1
ATOM 1354 C C . LEU A 1 172 ? 36.385 -14.940 -17.669 1.00 39.94 172 LEU A C 1
ATOM 1356 O O . LEU A 1 172 ? 35.681 -13.949 -17.837 1.00 39.94 172 LEU A O 1
ATOM 1360 N N . SER A 1 173 ? 36.754 -15.397 -16.476 1.00 38.25 173 SER A N 1
ATOM 1361 C CA . SER A 1 173 ? 36.689 -14.688 -15.209 1.00 38.25 173 SER A CA 1
ATOM 1362 C C . SER A 1 173 ? 37.588 -13.455 -15.265 1.00 38.25 173 SER A C 1
ATOM 1364 O O . SER A 1 173 ? 38.786 -13.584 -15.506 1.00 38.25 173 SER A O 1
ATOM 1366 N N . ILE A 1 174 ? 37.038 -12.276 -14.974 1.00 42.72 174 ILE A N 1
ATOM 1367 C CA . ILE A 1 174 ? 37.836 -11.130 -14.533 1.00 42.72 174 ILE A CA 1
ATOM 1368 C C . ILE A 1 174 ? 37.339 -10.735 -13.146 1.00 42.72 174 ILE A C 1
ATOM 1370 O O . ILE A 1 174 ? 36.225 -10.248 -12.958 1.00 42.72 174 ILE A O 1
ATOM 1374 N N . LYS A 1 175 ? 38.189 -11.022 -12.159 1.00 39.62 175 LYS A N 1
ATOM 1375 C CA . LYS A 1 175 ? 38.073 -10.569 -10.777 1.00 39.62 175 LYS A CA 1
ATOM 1376 C C . LYS A 1 175 ? 38.267 -9.050 -10.709 1.00 39.62 175 LYS A C 1
ATOM 1378 O O . LYS A 1 175 ? 39.285 -8.547 -11.160 1.00 39.62 175 LYS A O 1
ATOM 1383 N N . GLY A 1 176 ? 37.329 -8.389 -10.033 1.00 35.25 176 GLY A N 1
ATOM 1384 C CA . GLY A 1 176 ? 37.599 -7.395 -8.992 1.00 35.25 176 GLY A CA 1
ATOM 1385 C C . GLY A 1 176 ? 38.154 -6.032 -9.404 1.00 35.25 176 GLY A C 1
ATOM 1386 O O . GLY A 1 176 ? 39.363 -5.856 -9.448 1.00 35.25 176 GLY A O 1
ATOM 1387 N N . VAL A 1 177 ? 37.271 -5.030 -9.470 1.00 37.91 177 VAL A N 1
ATOM 1388 C CA . VAL A 1 177 ? 37.557 -3.690 -8.928 1.00 37.91 177 VAL A CA 1
ATOM 1389 C C . VAL A 1 177 ? 36.299 -3.184 -8.219 1.00 37.91 177 VAL A C 1
ATOM 1391 O O . VAL A 1 177 ? 35.295 -2.851 -8.845 1.00 37.91 177 VAL A O 1
ATOM 1394 N N . SER A 1 178 ? 36.351 -3.169 -6.889 1.00 40.66 178 SER A N 1
ATOM 1395 C CA . SER A 1 178 ? 35.342 -2.572 -6.016 1.00 40.66 178 SER A CA 1
ATOM 1396 C C . SER A 1 178 ? 35.446 -1.049 -6.078 1.00 40.66 178 SER A C 1
ATOM 1398 O O . SER A 1 178 ? 36.466 -0.502 -5.672 1.00 40.66 178 SER A O 1
ATOM 1400 N N . ASN A 1 179 ? 34.388 -0.359 -6.508 1.00 35.75 179 ASN A N 1
ATOM 1401 C CA . ASN A 1 179 ? 34.251 1.086 -6.308 1.00 35.75 179 ASN A CA 1
ATOM 1402 C C . ASN A 1 179 ? 33.050 1.380 -5.405 1.00 35.75 179 ASN A C 1
ATOM 1404 O O . ASN A 1 179 ? 31.929 1.620 -5.847 1.00 35.75 179 ASN A O 1
ATOM 1408 N N . THR A 1 180 ? 33.315 1.377 -4.102 1.00 40.53 180 THR A N 1
ATOM 1409 C CA . THR A 1 180 ? 32.466 1.970 -3.068 1.00 40.53 180 THR A CA 1
ATOM 1410 C C . THR A 1 180 ? 32.578 3.493 -3.149 1.00 40.53 180 THR A C 1
ATOM 1412 O O . THR A 1 180 ? 33.548 4.072 -2.672 1.00 40.53 180 THR A O 1
ATOM 1415 N N . SER A 1 181 ? 31.578 4.162 -3.727 1.00 37.44 181 SER A N 1
ATOM 1416 C CA . SER A 1 181 ? 31.376 5.604 -3.533 1.00 37.44 181 SER A CA 1
ATOM 1417 C C . SER A 1 181 ? 30.243 5.830 -2.539 1.00 37.44 181 SER A C 1
ATOM 1419 O O . SER A 1 181 ? 29.065 5.811 -2.886 1.00 37.44 181 SER A O 1
ATOM 1421 N N . GLN A 1 182 ? 30.620 6.049 -1.279 1.00 37.72 182 GLN A N 1
ATOM 1422 C CA . GLN A 1 182 ? 29.737 6.610 -0.265 1.00 37.72 182 GLN A CA 1
ATOM 1423 C C . GLN A 1 182 ? 29.448 8.078 -0.605 1.00 37.72 182 GLN A C 1
ATOM 1425 O O . GLN A 1 182 ? 30.357 8.909 -0.591 1.00 37.72 182 GLN A O 1
ATOM 1430 N N . ARG A 1 183 ? 28.182 8.432 -0.860 1.00 38.06 183 ARG A N 1
ATOM 1431 C CA . ARG A 1 183 ? 27.730 9.830 -0.815 1.00 38.06 183 ARG A CA 1
ATOM 1432 C C . ARG A 1 183 ? 26.992 10.085 0.495 1.00 38.06 183 ARG A C 1
ATOM 1434 O O . ARG A 1 183 ? 25.927 9.544 0.764 1.00 38.06 183 ARG A O 1
ATOM 1441 N N . LYS A 1 184 ? 27.639 10.918 1.304 1.00 41.19 184 LYS A N 1
ATOM 1442 C CA . LYS A 1 184 ? 27.264 11.414 2.626 1.00 41.19 184 LYS A CA 1
ATOM 1443 C C . LYS A 1 184 ? 25.946 12.198 2.561 1.00 41.19 184 LYS A C 1
ATOM 1445 O O . LYS A 1 184 ? 25.876 13.235 1.906 1.00 41.19 184 LYS A O 1
ATOM 1450 N N . VAL A 1 185 ? 24.926 11.716 3.268 1.00 40.88 185 VAL A N 1
ATOM 1451 C CA . VAL A 1 185 ? 23.684 12.451 3.544 1.00 40.88 185 VAL A CA 1
ATOM 1452 C C . VAL A 1 185 ? 24.019 13.612 4.484 1.00 40.88 185 VAL A C 1
ATOM 1454 O O . VAL A 1 185 ? 24.583 13.404 5.558 1.00 40.88 185 VAL A O 1
ATOM 1457 N N . ARG A 1 186 ? 23.704 14.846 4.080 1.00 37.53 186 ARG A N 1
ATOM 1458 C CA . ARG A 1 186 ? 23.797 16.032 4.940 1.00 37.53 186 ARG A CA 1
ATOM 1459 C C . ARG A 1 186 ? 22.388 16.374 5.420 1.00 37.53 186 ARG A C 1
ATOM 1461 O O . ARG A 1 186 ? 21.602 16.945 4.675 1.00 37.53 186 ARG A O 1
ATOM 1468 N N . SER A 1 187 ? 22.095 15.986 6.658 1.00 42.22 187 SER A N 1
ATOM 1469 C CA . SER A 1 187 ? 20.955 16.482 7.429 1.00 42.22 187 SER A CA 1
ATOM 1470 C C . SER A 1 187 ? 21.191 17.954 7.782 1.00 42.22 187 SER A C 1
ATOM 1472 O O . SER A 1 187 ? 22.292 18.303 8.216 1.00 42.22 187 SER A O 1
ATOM 1474 N N . LYS A 1 188 ? 20.186 18.809 7.578 1.00 47.19 188 LYS A N 1
ATOM 1475 C CA . LYS A 1 188 ? 20.077 20.130 8.211 1.00 47.19 188 LYS A CA 1
ATOM 1476 C C . LYS A 1 188 ? 18.612 20.402 8.549 1.00 47.19 188 LYS A C 1
ATOM 1478 O O . LYS A 1 188 ? 17.832 20.807 7.697 1.00 47.19 188 LYS A O 1
ATOM 1483 N N . ASP A 1 189 ? 18.286 20.085 9.794 1.00 42.75 189 ASP A N 1
ATOM 1484 C CA . ASP A 1 189 ? 17.540 20.885 10.767 1.00 42.75 189 ASP A CA 1
ATOM 1485 C C . ASP A 1 189 ? 16.402 21.785 10.261 1.00 42.75 189 ASP A C 1
ATOM 1487 O O . ASP A 1 189 ? 16.597 22.907 9.795 1.00 42.75 189 ASP A O 1
ATOM 1491 N N . ILE A 1 190 ? 15.185 21.305 10.517 1.00 39.69 190 ILE A N 1
ATOM 1492 C CA . ILE A 1 190 ? 13.961 22.096 10.638 1.00 39.69 190 ILE A CA 1
ATOM 1493 C C . ILE A 1 190 ? 14.001 22.795 12.006 1.00 39.69 190 ILE A C 1
ATOM 1495 O O . ILE A 1 190 ? 13.904 22.135 13.041 1.00 39.69 190 ILE A O 1
ATOM 1499 N N . LYS A 1 191 ? 14.108 24.129 12.030 1.00 49.19 191 LYS A N 1
ATOM 1500 C CA . LYS A 1 191 ? 13.761 24.929 13.215 1.00 49.19 191 LYS A CA 1
ATOM 1501 C C . LYS A 1 191 ? 12.292 25.339 13.130 1.00 49.19 191 LYS A C 1
ATOM 1503 O O . LYS A 1 191 ? 11.905 26.074 12.228 1.00 49.19 191 LYS A O 1
ATOM 1508 N N . LYS A 1 192 ? 11.509 24.856 14.096 1.00 49.19 192 LYS A N 1
ATOM 1509 C CA . LYS A 1 192 ? 10.231 25.440 14.515 1.00 49.19 192 LYS A CA 1
ATOM 1510 C C . LYS A 1 192 ? 10.497 26.759 15.247 1.00 49.19 192 LYS A C 1
ATOM 1512 O O . LYS A 1 192 ? 11.358 26.787 16.126 1.00 49.19 192 LYS A O 1
ATOM 1517 N N . ASN A 1 193 ? 9.750 27.796 14.887 1.00 47.62 193 ASN A N 1
ATOM 1518 C CA . ASN A 1 193 ? 8.916 28.593 15.792 1.00 47.62 193 ASN A CA 1
ATOM 1519 C C . ASN A 1 193 ? 7.905 29.370 14.956 1.00 47.62 193 ASN A C 1
ATOM 1521 O O . ASN A 1 193 ? 8.346 30.010 13.978 1.00 47.62 193 ASN A O 1
#

Sequence (193 aa):
MTHTNSNGEWVNDASKEVLTKVEEARLQLAAVEYVDGGDIDMLANIDFKSVVGERSGYSRGLGAGIKPQKGKAVTGIHEELKKECEKRHDIEMKLKDVETQLQKERKMREEMTTKFEESQRQIGEEMEKRVEAKMATMFCQMLNFQGGQSSSVLNTKSESNHKVNNMTRDKLSIKGVSNTSQRKVRSKDIKKN

pLDDT: mean 72.61, std 22.02, range [34.06, 98.62]